Protein AF-A0A969P6Y4-F1 (afdb_monomer)

Mean predicted aligned error: 7.76 Å

Nearest PDB structures (foldseek):
  5f15-assembly1_A  TM=7.616E-01  e=2.858E-01  Cupriavidus metallidurans CH34
  5ezm-assembly1_A  TM=7.616E-01  e=6.781E-01  Cupriavidus metallidurans CH34

Sequence (259 aa):
MRSGNQGLVAWQRQTTWRVIGLLLAVMLTAGLLFWLSANQIATSDYNWGLLLWVGAITLYVLSIAPWQKPVASWHWPRRLSFLAIGSILLLAIAARFWQLGSIPETLGGDEGSQGIEALRVLDGTIRNPFSTGWLGVPTMSFYYNALTIGPLGNTILALRLPWALVGVLSVICTFLLVRRLLSLTLALTTAVLLACYHYHIHYSRLGSNQIADTLFVALALWLLYRGYDTGNWRDWALCGVVVGMAQYFMLVRVLRASW

Secondary structure (DSSP, 8-state):
-HHHHHHHHHHHHHHHHHHHHHHHHHHHHHHHHHHHHHT-S--S--HHHHHHHHHHHHHHHHHH--SSPP-----PPPHHHHHHHHHHHHHHHHHHHTTTTTSSSS--HHHHHHHHHHHHHHTTS---TTSB-GGG-BHHHHHHHHHHHHHH-S-HHHHHHHHHHHHHHHHHHHHHHHHHHS-HHHHHHHHHHHHH-HHHHHHHTSSSGGGHHHHHHHHHHHHHHHHHHH--HHHHHHHHHHHHHHHHHH---------

Radius of gyration: 21.34 Å; Cα contacts (8 Å, |Δi|>4): 306; chains: 1; bounding box: 52×47×70 Å

Foldseek 3Di:
DVVVVVVVVVVVVLLVLLVVLLVLLVVLVVVLVVVCVVPVDDDLACPVSVVSNVSSVVSNLVSQDDPDDPPPPPVDDDPVLVVLVVVLLVLLLCLQLPPLQPPVVDQDPQLVVLLVLLVCVVVSVDRDQQFADPQQFRSVLSVLLVVQCVVPPSGSSSLLVSLSVLLSLLLVLQLLLCVLVDNNVVSSVSSNCSSPPPVSSVRSSGSALPNNCSNLVSQLNSLVSVCVVVVRVSSVVVSVVSVVVSCSRDPRDPDPDDD

Structure (mmCIF, N/CA/C/O backbone):
data_AF-A0A969P6Y4-F1
#
_entry.id   AF-A0A969P6Y4-F1
#
loop_
_atom_site.group_PDB
_atom_site.id
_atom_site.type_symbol
_atom_site.label_atom_id
_atom_site.label_alt_id
_atom_site.label_comp_id
_atom_site.label_asym_id
_atom_site.label_entity_id
_atom_site.label_seq_id
_atom_site.pdbx_PDB_ins_code
_atom_site.Cartn_x
_atom_site.Cartn_y
_atom_site.Cartn_z
_atom_site.occupancy
_atom_site.B_iso_or_equiv
_atom_site.auth_seq_id
_atom_site.auth_comp_id
_atom_site.auth_asym_id
_atom_site.auth_atom_id
_atom_site.pdbx_PDB_model_num
ATOM 1 N N . MET A 1 1 ? 4.817 -18.797 45.300 1.00 49.09 1 MET A N 1
ATOM 2 C CA . MET A 1 1 ? 5.840 -17.732 45.144 1.00 49.09 1 MET A CA 1
ATOM 3 C C . MET A 1 1 ? 6.761 -17.877 43.917 1.00 49.09 1 MET A C 1
ATOM 5 O O . MET A 1 1 ? 7.367 -16.885 43.543 1.00 49.09 1 MET A O 1
ATOM 9 N N . ARG A 1 2 ? 6.857 -19.030 43.222 1.00 49.50 2 ARG A N 1
ATOM 10 C CA . ARG A 1 2 ? 7.730 -19.183 42.028 1.00 49.50 2 ARG A CA 1
ATOM 11 C C . ARG A 1 2 ? 7.169 -18.634 40.698 1.00 49.50 2 ARG A C 1
ATOM 13 O O . ARG A 1 2 ? 7.955 -18.370 39.796 1.00 49.50 2 ARG A O 1
ATOM 20 N N . SER A 1 3 ? 5.855 -18.419 40.570 1.00 52.28 3 SER A N 1
ATOM 21 C CA . SER A 1 3 ? 5.238 -17.931 39.319 1.00 52.28 3 SER A CA 1
ATOM 22 C C . SER A 1 3 ? 5.435 -16.428 39.064 1.00 52.28 3 SER A C 1
ATOM 24 O O . SER A 1 3 ? 5.520 -16.015 37.912 1.00 52.28 3 SER A O 1
ATOM 26 N N . GLY A 1 4 ? 5.574 -15.608 40.115 1.00 54.75 4 GLY A N 1
ATOM 27 C CA . GLY A 1 4 ? 5.746 -14.152 39.983 1.00 54.75 4 GLY A CA 1
ATOM 28 C C . GLY A 1 4 ? 7.098 -13.737 39.389 1.00 54.75 4 GLY A C 1
ATOM 29 O O . GLY A 1 4 ? 7.158 -12.836 38.556 1.00 54.75 4 GLY A O 1
ATOM 30 N N . ASN A 1 5 ? 8.177 -14.448 39.738 1.00 57.59 5 ASN A N 1
ATOM 31 C CA . ASN A 1 5 ? 9.525 -14.131 39.248 1.00 57.59 5 ASN A CA 1
ATOM 32 C C . ASN A 1 5 ? 9.709 -14.452 37.757 1.00 57.59 5 ASN A C 1
ATOM 34 O O . ASN A 1 5 ? 10.407 -13.728 37.052 1.00 57.59 5 ASN A O 1
ATOM 38 N N . GLN A 1 6 ? 9.057 -15.502 37.249 1.00 59.72 6 GLN A N 1
ATOM 39 C CA . GLN A 1 6 ? 9.122 -15.844 35.823 1.00 59.72 6 GLN A CA 1
ATOM 40 C C . GLN A 1 6 ? 8.405 -14.802 34.951 1.00 59.72 6 GLN A C 1
ATOM 42 O O . GLN A 1 6 ? 8.891 -14.471 33.870 1.00 59.72 6 GLN A O 1
ATOM 47 N N . GLY A 1 7 ? 7.297 -14.232 35.442 1.00 61.75 7 GLY A N 1
ATOM 48 C CA . GLY A 1 7 ? 6.577 -13.152 34.762 1.00 61.75 7 GLY A CA 1
ATOM 49 C C . GLY A 1 7 ? 7.378 -11.849 34.685 1.00 61.75 7 GLY A C 1
ATOM 50 O O . GLY A 1 7 ? 7.437 -11.232 33.624 1.00 61.75 7 GLY A O 1
ATOM 51 N N . LEU A 1 8 ? 8.053 -11.466 35.774 1.00 62.41 8 LEU A N 1
ATOM 52 C CA . LEU A 1 8 ? 8.893 -10.262 35.826 1.00 62.41 8 LEU A CA 1
ATOM 53 C C . LEU A 1 8 ? 10.124 -10.366 34.917 1.00 62.41 8 LEU A C 1
ATOM 55 O O . LEU A 1 8 ? 10.410 -9.431 34.173 1.00 62.41 8 LEU A O 1
ATOM 59 N N . VAL A 1 9 ? 10.808 -11.513 34.908 1.00 66.38 9 VAL A N 1
ATOM 60 C CA . VAL A 1 9 ? 11.972 -11.745 34.034 1.00 66.38 9 VAL A CA 1
ATOM 61 C C . VAL A 1 9 ? 11.566 -11.776 32.557 1.00 66.38 9 VAL A C 1
ATOM 63 O O . VAL A 1 9 ? 12.269 -11.222 31.710 1.00 66.38 9 VAL A O 1
ATOM 66 N N . ALA A 1 10 ? 10.418 -12.380 32.228 1.00 61.12 10 ALA A N 1
ATOM 67 C CA . ALA A 1 10 ? 9.881 -12.367 30.869 1.00 61.12 10 ALA A CA 1
ATOM 68 C C . ALA A 1 10 ? 9.490 -10.948 30.422 1.00 61.12 10 ALA A C 1
ATOM 70 O O . ALA A 1 10 ? 9.803 -10.556 29.298 1.00 61.12 10 ALA A O 1
ATOM 71 N N . TRP A 1 11 ? 8.867 -10.160 31.303 1.00 57.88 11 TRP A N 1
ATOM 72 C CA . TRP A 1 11 ? 8.519 -8.763 31.040 1.00 57.88 11 TRP A CA 1
ATOM 73 C C . TRP A 1 11 ? 9.764 -7.882 30.856 1.00 57.88 11 TRP A C 1
ATOM 75 O O . TRP A 1 11 ? 9.852 -7.146 29.876 1.00 57.88 11 TRP A O 1
ATOM 85 N N . GLN A 1 12 ? 10.772 -8.014 31.723 1.00 65.12 12 GLN A N 1
ATOM 86 C CA . GLN A 1 12 ? 12.035 -7.279 31.605 1.00 65.12 12 GLN A CA 1
ATOM 87 C C . GLN A 1 12 ? 12.776 -7.619 30.309 1.00 65.12 12 GLN A C 1
ATOM 89 O O . GLN A 1 12 ? 13.133 -6.710 29.565 1.00 65.12 12 GLN A O 1
ATOM 94 N N . ARG A 1 13 ? 12.934 -8.910 29.978 1.00 61.84 13 ARG A N 1
ATOM 95 C CA . ARG A 1 13 ? 13.552 -9.333 28.708 1.00 61.84 13 ARG A CA 1
ATOM 96 C C . ARG A 1 13 ? 12.816 -8.770 27.493 1.00 61.84 13 ARG A C 1
ATOM 98 O O . ARG A 1 13 ? 13.467 -8.368 26.531 1.00 61.84 13 ARG A O 1
ATOM 105 N N . GLN A 1 14 ? 11.484 -8.719 27.527 1.00 66.38 14 GLN A N 1
ATOM 106 C CA . GLN A 1 14 ? 10.692 -8.117 26.452 1.00 66.38 14 GLN A CA 1
ATOM 107 C C . GLN A 1 14 ? 10.984 -6.625 26.308 1.00 66.38 14 GLN A C 1
ATOM 109 O O . GLN A 1 14 ? 11.238 -6.163 25.200 1.00 66.38 14 GLN A O 1
ATOM 114 N N . THR A 1 15 ? 10.997 -5.873 27.406 1.00 73.62 15 THR A N 1
ATOM 115 C CA . THR A 1 15 ? 11.299 -4.438 27.378 1.00 73.62 15 THR A CA 1
ATOM 116 C C . THR A 1 15 ? 12.718 -4.177 26.864 1.00 73.62 15 THR A C 1
ATOM 118 O O . THR A 1 15 ? 12.906 -3.298 26.026 1.00 73.62 15 THR A O 1
ATOM 121 N N . THR A 1 16 ? 13.700 -4.992 27.261 1.00 79.56 16 THR A N 1
ATOM 122 C CA . THR A 1 16 ? 15.091 -4.875 26.797 1.00 79.56 16 THR A CA 1
ATOM 123 C C . THR A 1 16 ? 15.228 -5.094 25.289 1.00 79.56 16 THR A C 1
ATOM 125 O O . THR A 1 16 ? 15.799 -4.246 24.609 1.00 79.56 16 THR A O 1
ATOM 128 N N . TRP A 1 17 ? 14.668 -6.175 24.730 1.00 81.12 17 TRP A N 1
ATOM 129 C CA . TRP A 1 17 ? 14.751 -6.430 23.283 1.00 81.12 17 TRP A CA 1
ATOM 130 C C . TRP A 1 17 ? 14.042 -5.365 22.448 1.00 81.12 17 TRP A C 1
ATOM 132 O O . TRP A 1 17 ? 14.529 -5.014 21.376 1.00 81.12 17 TRP A O 1
ATOM 142 N N . ARG A 1 18 ? 12.924 -4.815 22.937 1.00 81.88 18 ARG A N 1
ATOM 143 C CA . ARG A 1 18 ? 12.227 -3.713 22.260 1.00 81.88 18 ARG A CA 1
ATOM 144 C C . ARG A 1 18 ? 13.069 -2.450 22.205 1.00 81.88 18 ARG A C 1
ATOM 146 O O . ARG A 1 18 ? 13.178 -1.848 21.144 1.00 81.88 18 ARG A O 1
ATOM 153 N N . VAL A 1 19 ? 13.681 -2.073 23.327 1.00 83.81 19 VAL A N 1
ATOM 154 C CA . VAL A 1 19 ? 14.573 -0.909 23.389 1.00 83.81 19 VAL A CA 1
ATOM 155 C C . VAL A 1 19 ? 15.778 -1.119 22.477 1.00 83.81 19 VAL A C 1
ATOM 157 O O . VAL A 1 19 ? 16.086 -0.239 21.683 1.00 83.81 19 VAL A O 1
ATOM 160 N N . ILE A 1 20 ? 16.402 -2.300 22.511 1.00 86.94 20 ILE A N 1
ATOM 161 C CA . ILE A 1 20 ? 17.515 -2.636 21.612 1.00 86.94 20 ILE A CA 1
ATOM 162 C C . ILE A 1 20 ? 17.074 -2.554 20.144 1.00 86.94 20 ILE A C 1
ATOM 164 O O . ILE A 1 20 ? 17.758 -1.927 19.344 1.00 86.94 20 ILE A O 1
ATOM 168 N N . GLY A 1 21 ? 15.924 -3.133 19.787 1.00 85.69 21 GLY A N 1
ATOM 169 C CA . GLY A 1 21 ? 15.389 -3.095 18.424 1.00 85.69 21 GLY A CA 1
ATOM 170 C C . GLY A 1 21 ? 15.096 -1.675 17.932 1.00 85.69 21 GLY A C 1
ATOM 171 O O . GLY A 1 21 ? 15.449 -1.338 16.805 1.00 85.69 21 GLY A O 1
ATOM 172 N N . LEU A 1 22 ? 14.521 -0.823 18.788 1.00 87.19 22 LEU A N 1
ATOM 173 C CA . LEU A 1 22 ? 14.286 0.593 18.487 1.00 87.19 22 LEU A CA 1
ATOM 174 C C . LEU A 1 22 ? 15.599 1.359 18.309 1.00 87.19 22 LEU A C 1
ATOM 176 O O . LEU A 1 22 ? 15.744 2.093 17.336 1.00 87.19 22 LEU A O 1
ATOM 180 N N . LEU A 1 23 ? 16.565 1.169 19.210 1.00 88.88 23 LEU A N 1
ATOM 181 C CA . LEU A 1 23 ? 17.881 1.800 19.103 1.00 88.88 23 LEU A CA 1
ATOM 182 C C . LEU A 1 23 ? 18.599 1.359 17.826 1.00 88.88 23 LEU A C 1
ATOM 184 O O . LEU A 1 23 ? 19.157 2.199 17.131 1.00 88.88 23 LEU A O 1
ATOM 188 N N . LEU A 1 24 ? 18.535 0.073 17.470 1.00 90.00 24 LEU A N 1
ATOM 189 C CA . LEU A 1 24 ? 19.078 -0.440 16.212 1.00 90.00 24 LEU A CA 1
ATOM 190 C C . LEU A 1 24 ? 18.389 0.190 14.999 1.00 90.00 24 LEU A C 1
ATOM 192 O O . LEU A 1 24 ? 19.077 0.631 14.086 1.00 90.00 24 LEU A O 1
ATOM 196 N N . ALA A 1 25 ? 17.057 0.293 14.993 1.00 87.94 25 ALA A N 1
ATOM 197 C CA . ALA A 1 25 ? 16.324 0.946 13.909 1.00 87.94 25 ALA A CA 1
ATOM 198 C C . ALA A 1 25 ? 16.715 2.429 13.758 1.00 87.94 25 ALA A C 1
ATOM 200 O O . ALA A 1 25 ? 16.938 2.899 12.640 1.00 87.94 25 ALA A O 1
ATOM 201 N N . VAL A 1 26 ? 16.864 3.153 14.873 1.00 88.00 26 VAL A N 1
ATOM 202 C CA . VAL A 1 26 ? 17.329 4.550 14.885 1.00 88.00 26 VAL A CA 1
ATOM 203 C C . VAL A 1 26 ? 18.770 4.651 14.390 1.00 88.00 26 VAL A C 1
ATOM 205 O O . VAL A 1 26 ? 19.049 5.489 13.540 1.00 88.00 26 VAL A O 1
ATOM 208 N N . MET A 1 27 ? 19.674 3.786 14.855 1.00 88.75 27 MET A N 1
ATOM 209 C CA . MET A 1 27 ? 21.072 3.769 14.412 1.00 88.75 27 MET A CA 1
ATOM 210 C C . MET A 1 27 ? 21.197 3.445 12.923 1.00 88.75 27 MET A C 1
ATOM 212 O O . MET A 1 27 ? 21.971 4.099 12.233 1.00 88.75 27 MET A O 1
ATOM 216 N N . LEU A 1 28 ? 20.419 2.491 12.403 1.00 87.44 28 LEU A N 1
ATOM 217 C CA . LEU A 1 28 ? 20.392 2.177 10.971 1.00 87.44 28 LEU A CA 1
ATOM 218 C C . LEU A 1 28 ? 19.850 3.343 10.150 1.00 87.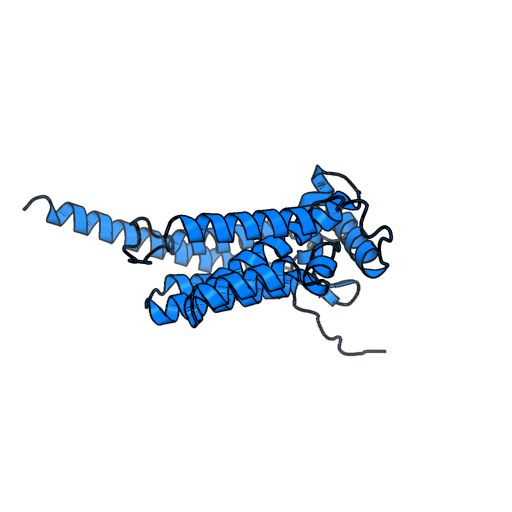44 28 LEU A C 1
ATOM 220 O O . LEU A 1 28 ? 20.405 3.657 9.103 1.00 87.44 28 LEU A O 1
ATOM 224 N N . THR A 1 29 ? 18.806 4.015 10.638 1.00 86.19 29 THR A N 1
ATOM 225 C CA . THR A 1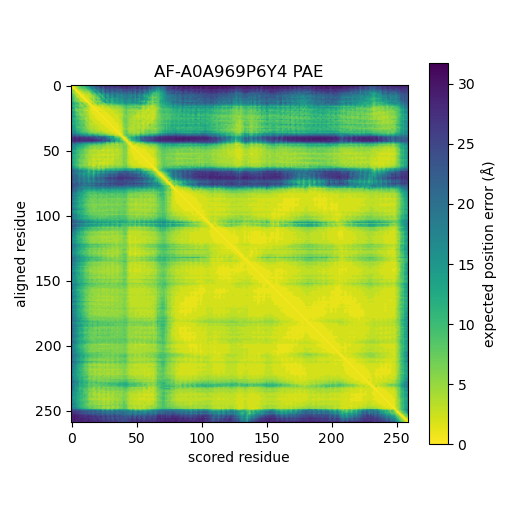 29 ? 18.251 5.201 9.974 1.00 86.19 29 THR A CA 1
ATOM 226 C C . THR A 1 29 ? 19.259 6.350 9.980 1.00 86.19 29 THR A C 1
ATOM 228 O O . THR A 1 29 ? 19.503 6.956 8.943 1.00 86.19 29 THR A O 1
ATOM 231 N N . ALA A 1 30 ? 19.898 6.627 11.119 1.00 86.50 30 ALA A N 1
ATOM 232 C CA . ALA A 1 30 ? 20.929 7.654 11.237 1.00 86.50 30 ALA A CA 1
ATOM 233 C C . ALA A 1 30 ? 22.157 7.327 10.375 1.00 86.50 30 ALA A C 1
ATOM 235 O O . ALA A 1 30 ? 22.675 8.206 9.696 1.00 86.50 30 ALA A O 1
ATOM 236 N N . GLY A 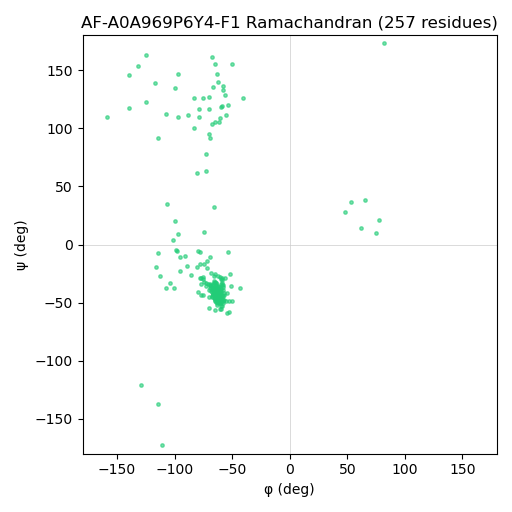1 31 ? 22.581 6.062 10.347 1.00 85.06 31 GLY A N 1
ATOM 237 C CA . GLY A 1 31 ? 23.657 5.576 9.489 1.00 85.06 31 GLY A CA 1
ATOM 238 C C . GLY A 1 31 ? 23.317 5.698 8.005 1.00 85.06 31 GLY A C 1
ATOM 239 O O . GLY A 1 31 ? 24.152 6.161 7.235 1.00 85.06 31 GLY A O 1
ATOM 240 N N . LEU A 1 32 ? 22.083 5.370 7.608 1.00 83.81 32 LEU A N 1
ATOM 241 C CA . LEU A 1 32 ? 21.582 5.575 6.249 1.00 83.81 32 LEU A CA 1
ATOM 242 C C . LEU A 1 32 ? 21.582 7.060 5.875 1.00 83.81 32 LEU A C 1
ATOM 244 O O . LEU A 1 32 ? 22.080 7.412 4.813 1.00 83.81 32 LEU A O 1
ATOM 248 N N . LEU A 1 33 ? 21.056 7.935 6.735 1.00 83.31 33 LEU A N 1
ATOM 249 C CA . LEU A 1 33 ? 21.030 9.380 6.493 1.00 83.31 33 LEU A CA 1
ATOM 250 C C . LEU A 1 33 ? 22.440 9.969 6.424 1.00 83.31 33 LEU A C 1
ATOM 252 O O . LEU A 1 33 ? 22.721 10.774 5.539 1.00 83.31 33 LEU A O 1
ATOM 256 N N . PHE A 1 34 ? 23.340 9.537 7.308 1.00 84.12 34 PHE A N 1
ATOM 257 C CA . PHE A 1 34 ? 24.746 9.917 7.268 1.00 84.12 34 PHE A CA 1
ATOM 258 C C . PHE A 1 34 ? 25.393 9.457 5.960 1.00 84.12 34 PHE A C 1
ATOM 260 O O . PHE A 1 34 ? 25.983 10.274 5.257 1.00 84.12 34 PHE A O 1
ATOM 267 N N . TRP A 1 35 ? 25.209 8.192 5.575 1.00 80.00 35 TRP A N 1
ATOM 268 C CA . TRP A 1 35 ? 25.706 7.656 4.310 1.00 80.00 35 TRP A CA 1
ATOM 269 C C . TRP A 1 35 ? 25.154 8.426 3.105 1.00 80.00 35 TRP A C 1
ATOM 271 O O . TRP A 1 35 ? 25.931 8.825 2.244 1.00 80.00 35 TRP A O 1
ATOM 281 N N . LEU A 1 36 ? 23.850 8.712 3.065 1.00 77.31 36 LEU A N 1
ATOM 282 C CA . LEU A 1 36 ? 23.225 9.519 2.011 1.00 77.31 36 LEU A CA 1
ATOM 283 C C . LEU A 1 36 ? 23.775 10.954 1.982 1.00 77.31 36 LEU A C 1
ATOM 285 O O . LEU A 1 36 ? 23.972 11.506 0.904 1.00 77.31 36 LEU A O 1
ATOM 289 N N . SER A 1 37 ? 24.047 11.553 3.147 1.00 77.56 37 SER A N 1
ATOM 290 C CA . SER A 1 37 ? 24.619 12.901 3.253 1.00 77.56 37 SER A CA 1
ATOM 291 C C . SER A 1 37 ? 26.080 12.970 2.796 1.00 77.56 37 SER A C 1
ATOM 293 O O . SER A 1 37 ? 26.469 13.918 2.122 1.00 77.56 37 SER A O 1
ATOM 295 N N . ALA A 1 38 ? 26.876 11.948 3.111 1.00 75.38 38 ALA A N 1
ATOM 296 C CA . ALA A 1 38 ? 28.279 11.846 2.719 1.00 75.38 38 ALA A CA 1
ATOM 297 C C . ALA A 1 38 ? 28.443 11.474 1.237 1.00 75.38 38 ALA A C 1
ATOM 299 O O . ALA A 1 38 ? 29.423 11.856 0.607 1.00 75.38 38 ALA A O 1
ATOM 300 N N . ASN A 1 39 ? 27.462 10.766 0.673 1.00 70.38 39 ASN A N 1
ATOM 301 C CA . ASN A 1 39 ? 27.417 10.348 -0.726 1.00 70.38 39 ASN A CA 1
ATOM 302 C C . ASN A 1 39 ? 26.390 11.164 -1.529 1.00 70.38 39 ASN A C 1
ATOM 304 O O . ASN A 1 39 ? 25.763 10.627 -2.441 1.00 70.38 39 ASN A O 1
ATOM 308 N N . GLN A 1 40 ? 26.215 12.457 -1.209 1.00 61.22 40 GLN A N 1
ATOM 309 C CA . GLN A 1 40 ? 25.262 13.379 -1.862 1.00 61.22 40 GLN A CA 1
ATOM 310 C C . GLN A 1 40 ? 25.400 13.468 -3.396 1.00 61.22 40 GLN A C 1
ATOM 312 O O . GLN A 1 40 ? 24.584 14.111 -4.054 1.00 61.22 40 GLN A O 1
ATOM 317 N N . ILE A 1 41 ? 26.419 12.836 -3.981 1.00 53.88 41 ILE A N 1
ATOM 318 C CA . ILE A 1 41 ? 26.765 12.902 -5.391 1.00 53.88 41 ILE A CA 1
ATOM 319 C C . ILE A 1 41 ? 27.185 11.496 -5.860 1.00 53.88 41 ILE A C 1
ATOM 321 O O . ILE A 1 41 ? 28.191 10.954 -5.414 1.00 53.88 41 ILE A O 1
ATOM 325 N N . ALA A 1 42 ? 26.421 10.940 -6.803 1.00 51.78 42 ALA A N 1
ATOM 326 C CA . ALA A 1 42 ? 26.863 9.919 -7.758 1.00 51.78 42 ALA A CA 1
ATOM 327 C C . ALA A 1 42 ? 27.277 8.522 -7.240 1.00 51.78 42 ALA A C 1
ATOM 329 O O . ALA A 1 42 ? 28.163 7.903 -7.831 1.00 51.78 42 ALA A O 1
ATOM 330 N N . THR A 1 43 ? 26.616 7.939 -6.234 1.00 51.38 43 THR A N 1
ATOM 331 C CA . THR A 1 43 ? 26.701 6.473 -6.099 1.00 51.38 43 THR A CA 1
ATOM 332 C C . THR A 1 43 ? 25.823 5.806 -7.152 1.00 51.38 43 THR A C 1
ATOM 334 O O . THR A 1 43 ? 24.632 6.078 -7.296 1.00 51.38 43 THR A O 1
ATOM 337 N N . SER A 1 44 ? 26.433 4.907 -7.915 1.00 58.25 44 SER A N 1
ATOM 338 C CA . SER A 1 44 ? 25.770 4.118 -8.948 1.00 58.25 44 SER A CA 1
ATOM 339 C C . SER A 1 44 ? 24.906 3.000 -8.357 1.00 58.25 44 SER A C 1
ATOM 341 O O . SER A 1 44 ? 24.529 2.116 -9.105 1.00 58.25 44 SER A O 1
ATOM 343 N N . ASP A 1 45 ? 24.631 2.945 -7.051 1.00 71.31 45 ASP A N 1
ATOM 344 C CA . ASP A 1 45 ? 23.855 1.846 -6.468 1.00 71.31 45 ASP A CA 1
ATOM 345 C C . ASP A 1 45 ? 23.218 2.230 -5.116 1.00 71.31 45 ASP A C 1
ATOM 347 O O . ASP A 1 45 ? 23.916 2.381 -4.112 1.00 71.31 45 ASP A O 1
ATOM 351 N N . TYR A 1 46 ? 21.886 2.384 -5.079 1.00 81.25 46 TYR A N 1
ATOM 352 C CA . TYR A 1 46 ? 21.124 2.600 -3.838 1.00 81.25 46 TYR A CA 1
ATOM 353 C C . TYR A 1 46 ? 20.511 1.305 -3.287 1.00 81.25 46 TYR A C 1
ATOM 355 O O . TYR A 1 46 ? 19.740 1.371 -2.328 1.00 81.25 46 TYR A O 1
ATOM 363 N N . ASN A 1 47 ? 20.850 0.127 -3.824 1.00 80.56 47 ASN A N 1
ATOM 364 C CA . ASN A 1 47 ? 20.332 -1.150 -3.327 1.00 80.56 47 ASN A CA 1
ATOM 365 C C . ASN A 1 47 ? 20.653 -1.337 -1.839 1.00 80.56 47 ASN A C 1
ATOM 367 O O . ASN A 1 47 ? 19.780 -1.718 -1.060 1.00 80.56 47 ASN A O 1
ATOM 371 N N . TRP A 1 48 ? 21.866 -0.975 -1.406 1.00 80.69 48 TRP A N 1
ATOM 372 C CA . TRP A 1 48 ? 22.231 -0.997 0.014 1.00 80.69 48 TRP A CA 1
ATOM 373 C C . TRP A 1 48 ? 21.419 -0.012 0.849 1.00 80.69 48 TRP A C 1
ATOM 375 O O . TRP A 1 48 ? 20.956 -0.365 1.933 1.00 80.69 48 TRP A O 1
ATOM 385 N N . GLY A 1 49 ? 21.191 1.197 0.333 1.00 83.44 49 GLY A N 1
ATOM 386 C CA . GLY A 1 49 ? 20.342 2.185 0.994 1.00 83.44 49 GLY A CA 1
ATOM 387 C C . GLY A 1 49 ? 18.905 1.687 1.163 1.00 83.44 49 GLY A C 1
ATOM 388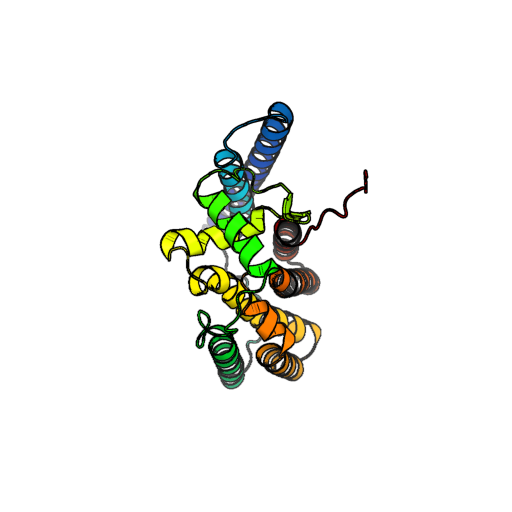 O O . GLY A 1 49 ? 18.329 1.815 2.241 1.00 83.44 49 GLY A O 1
ATOM 389 N N . LEU A 1 50 ? 18.354 1.044 0.130 1.00 85.69 50 LEU A N 1
ATOM 390 C CA . LEU A 1 50 ? 17.033 0.423 0.157 1.00 85.69 50 LEU A CA 1
ATOM 391 C C . LEU A 1 50 ? 16.961 -0.727 1.172 1.00 85.69 50 LEU A C 1
ATOM 393 O O . LEU A 1 50 ? 16.018 -0.782 1.958 1.00 85.69 50 LEU A O 1
ATOM 397 N N . LEU A 1 51 ? 17.962 -1.612 1.207 1.00 87.62 51 LEU A N 1
ATOM 398 C CA . LEU A 1 51 ? 18.027 -2.718 2.169 1.00 87.62 51 LEU A CA 1
ATOM 399 C C . LEU A 1 51 ? 18.116 -2.221 3.616 1.00 87.62 51 LEU A C 1
ATOM 401 O O . LEU A 1 51 ? 17.409 -2.734 4.482 1.00 87.62 51 LEU A O 1
ATOM 405 N N . LEU A 1 52 ? 18.940 -1.203 3.883 1.00 87.12 52 LEU A N 1
ATOM 406 C CA . LEU A 1 52 ? 19.040 -0.579 5.205 1.00 87.12 52 LEU A CA 1
ATOM 407 C C . LEU A 1 52 ? 17.725 0.090 5.611 1.00 87.12 52 LEU A C 1
ATOM 409 O O . LEU A 1 52 ? 17.303 -0.041 6.758 1.00 87.12 52 LEU A O 1
ATOM 413 N N . TRP A 1 53 ? 17.055 0.758 4.672 1.00 89.38 53 TRP A N 1
ATOM 414 C CA . TRP A 1 53 ? 15.760 1.395 4.899 1.00 89.38 53 TRP A CA 1
ATOM 415 C C . TRP A 1 53 ? 14.666 0.371 5.236 1.00 89.38 53 TRP A C 1
ATOM 417 O O . TRP A 1 53 ? 13.995 0.495 6.263 1.00 89.38 53 TRP A O 1
ATOM 427 N N . VAL A 1 54 ? 14.540 -0.699 4.441 1.00 90.31 54 VAL A N 1
ATOM 428 C CA . VAL A 1 54 ? 13.610 -1.810 4.714 1.00 90.31 54 VAL A CA 1
ATOM 429 C C . VAL A 1 54 ? 13.954 -2.495 6.036 1.00 90.31 54 VAL A C 1
ATOM 431 O O . VAL A 1 54 ? 13.058 -2.790 6.830 1.00 90.31 54 VAL A O 1
ATOM 434 N N . GLY A 1 55 ? 15.241 -2.720 6.308 1.00 89.50 55 GLY A N 1
ATOM 435 C CA . GLY A 1 55 ? 15.725 -3.307 7.555 1.00 89.50 55 GLY A CA 1
ATOM 436 C C . GLY A 1 55 ? 15.370 -2.459 8.777 1.00 89.50 55 GLY A C 1
ATOM 437 O O . GLY A 1 55 ? 14.861 -2.994 9.761 1.00 89.50 55 GLY A O 1
ATOM 438 N N . ALA A 1 56 ? 15.554 -1.139 8.701 1.00 89.25 56 ALA A N 1
ATOM 439 C CA . ALA A 1 56 ? 15.202 -0.206 9.767 1.00 89.25 56 ALA A CA 1
ATOM 440 C C . ALA A 1 56 ? 13.690 -0.197 10.043 1.00 89.25 56 ALA A C 1
ATOM 442 O O . ALA A 1 56 ? 13.283 -0.321 11.199 1.00 89.25 56 ALA A O 1
ATOM 443 N N . ILE A 1 57 ? 12.854 -0.135 8.998 1.00 90.00 57 ILE A N 1
ATOM 444 C CA . ILE A 1 57 ? 11.390 -0.214 9.141 1.00 90.00 57 ILE A CA 1
ATOM 445 C C . ILE A 1 57 ? 10.979 -1.562 9.737 1.00 90.00 57 ILE A C 1
ATOM 447 O O . ILE A 1 57 ? 10.157 -1.611 10.650 1.00 90.00 57 ILE A O 1
ATOM 451 N N . THR A 1 58 ? 11.569 -2.660 9.264 1.00 89.06 58 THR A N 1
ATOM 452 C CA . THR A 1 58 ? 11.264 -4.009 9.755 1.00 89.06 58 THR A CA 1
ATOM 453 C C . THR A 1 58 ? 11.620 -4.143 11.231 1.00 89.06 58 THR A C 1
ATOM 455 O O . THR A 1 58 ? 10.793 -4.587 12.023 1.00 89.06 58 THR A O 1
ATOM 458 N N . LEU A 1 59 ? 12.815 -3.705 11.634 1.00 88.44 59 LEU A N 1
ATOM 459 C CA . LEU A 1 59 ? 13.239 -3.710 13.034 1.00 88.44 59 LEU A CA 1
ATOM 460 C C . LEU A 1 59 ? 12.353 -2.818 13.902 1.00 88.44 59 LEU A C 1
ATOM 462 O O . LEU A 1 59 ? 11.966 -3.231 14.994 1.00 88.44 59 LEU A O 1
ATOM 466 N N . TYR A 1 60 ? 11.966 -1.643 13.402 1.00 89.62 60 TYR A N 1
ATOM 467 C CA . TYR A 1 60 ? 11.008 -0.776 14.077 1.00 89.62 60 TYR A CA 1
ATOM 468 C C . TYR A 1 60 ? 9.670 -1.496 14.295 1.00 89.62 60 TYR A C 1
ATOM 470 O O . TYR A 1 60 ? 9.220 -1.618 15.433 1.00 89.62 60 TYR A O 1
ATOM 478 N N . VAL A 1 61 ? 9.071 -2.072 13.251 1.00 87.94 61 VAL A N 1
ATOM 479 C CA . VAL A 1 61 ? 7.792 -2.796 13.346 1.00 87.94 61 VAL A CA 1
ATOM 480 C C . VAL A 1 61 ? 7.892 -4.017 14.273 1.00 87.94 61 VAL A C 1
ATOM 482 O O . VAL A 1 61 ? 7.006 -4.241 15.100 1.00 87.94 61 VAL A O 1
ATOM 485 N N . LEU A 1 62 ? 8.981 -4.785 14.202 1.00 87.06 62 LEU A N 1
ATOM 486 C CA . LEU A 1 62 ? 9.213 -5.933 15.085 1.00 87.06 62 LEU A CA 1
ATOM 487 C C . LEU A 1 62 ? 9.397 -5.507 16.547 1.00 87.06 62 LEU A C 1
ATOM 489 O O . LEU A 1 62 ? 8.887 -6.173 17.449 1.00 87.06 62 LEU A O 1
ATOM 493 N N . SER A 1 63 ? 10.059 -4.376 16.798 1.00 85.12 63 SER A N 1
ATOM 494 C CA . SER A 1 63 ? 10.252 -3.842 18.151 1.00 85.12 63 SER A CA 1
ATOM 495 C C . SER A 1 63 ? 8.937 -3.399 18.806 1.00 85.12 63 SER A C 1
ATOM 497 O O . SER A 1 63 ? 8.788 -3.462 20.027 1.00 85.12 63 SER A O 1
ATOM 499 N N . ILE A 1 64 ? 7.938 -3.014 18.009 1.00 83.00 64 ILE A N 1
ATOM 500 C CA . ILE A 1 64 ? 6.620 -2.618 18.515 1.00 83.00 64 ILE A CA 1
ATOM 501 C C . ILE A 1 64 ? 5.609 -3.776 18.503 1.00 83.00 64 ILE A C 1
ATOM 503 O O . ILE A 1 64 ? 4.550 -3.654 19.121 1.00 83.00 64 ILE A O 1
ATOM 507 N N . ALA A 1 65 ? 5.918 -4.913 17.868 1.00 76.31 65 ALA A N 1
ATOM 508 C CA . ALA A 1 65 ? 4.990 -6.028 17.706 1.00 76.31 65 ALA A CA 1
ATOM 509 C C . ALA A 1 65 ? 4.542 -6.647 19.058 1.00 76.31 65 ALA A C 1
ATOM 511 O O . ALA A 1 65 ? 5.336 -6.794 20.005 1.00 76.31 65 ALA A O 1
ATOM 512 N N . PRO A 1 66 ? 3.254 -7.024 19.203 1.00 67.31 66 PRO A N 1
ATOM 513 C CA . PRO A 1 66 ? 2.796 -7.798 20.350 1.00 67.31 66 PRO A CA 1
ATOM 514 C C . PRO A 1 66 ? 3.333 -9.233 20.294 1.00 67.31 66 PRO A C 1
ATOM 516 O O . PRO A 1 66 ? 3.062 -9.948 19.338 1.00 67.31 66 PRO A O 1
ATOM 519 N N . TRP A 1 67 ? 3.986 -9.696 21.365 1.00 57.19 67 TRP A N 1
ATOM 520 C CA . TRP A 1 67 ? 4.158 -11.138 21.620 1.00 57.19 67 TRP A CA 1
ATOM 521 C C . TRP A 1 67 ? 2.994 -11.718 22.447 1.00 57.19 67 TRP A C 1
ATOM 523 O O . TRP A 1 67 ? 2.752 -12.920 22.469 1.00 57.19 67 TRP A O 1
ATOM 533 N N . GLN A 1 68 ? 2.229 -10.859 23.125 1.00 56.03 68 GLN A N 1
ATOM 534 C CA . GLN A 1 68 ? 1.007 -11.243 23.829 1.00 56.03 68 GLN A CA 1
ATOM 535 C C . GLN A 1 68 ? -0.204 -10.888 22.970 1.00 56.03 68 GLN A C 1
ATOM 537 O O . GLN A 1 68 ? -0.262 -9.784 22.421 1.00 56.03 68 GLN A O 1
ATOM 542 N N . LYS A 1 69 ? -1.164 -11.819 22.859 1.00 50.81 69 LYS A N 1
ATOM 543 C CA . LYS A 1 69 ? -2.418 -11.590 22.133 1.00 50.81 69 LYS A CA 1
ATOM 544 C C . LYS A 1 69 ? -3.075 -10.322 22.692 1.00 50.81 69 LYS A C 1
ATOM 546 O O . LYS A 1 69 ? -3.352 -10.294 23.892 1.00 50.81 69 LYS A O 1
ATOM 551 N N . PRO A 1 70 ? -3.316 -9.281 21.880 1.00 52.12 70 PRO A N 1
ATOM 552 C CA . PRO A 1 70 ? -4.093 -8.148 22.347 1.00 52.12 70 PRO A CA 1
ATOM 553 C C . PRO A 1 70 ? -5.473 -8.663 22.763 1.00 52.12 70 PRO A C 1
ATOM 555 O O . PRO A 1 70 ? -6.207 -9.215 21.944 1.00 52.12 70 PRO A O 1
ATOM 558 N N . VAL A 1 71 ? -5.824 -8.492 24.038 1.00 48.47 71 VAL A N 1
ATOM 559 C CA . VAL A 1 71 ? -7.190 -8.705 24.531 1.00 48.47 71 VAL A CA 1
ATOM 560 C C . VAL A 1 71 ? -7.988 -7.446 24.199 1.00 48.47 71 VAL A C 1
ATOM 562 O O . VAL A 1 71 ? -8.431 -6.710 25.069 1.00 48.47 71 VAL A O 1
ATOM 565 N N . ALA A 1 72 ? -8.099 -7.139 22.910 1.00 50.22 72 ALA A N 1
ATOM 566 C CA . ALA A 1 72 ? -9.088 -6.189 22.442 1.00 50.22 72 ALA A CA 1
ATOM 567 C C . ALA A 1 72 ? -10.348 -7.004 22.163 1.00 50.22 72 ALA A C 1
ATOM 569 O O . ALA A 1 72 ? -10.369 -7.811 21.231 1.00 50.22 72 ALA A O 1
ATOM 570 N N . SER A 1 73 ? -11.396 -6.817 22.966 1.00 47.12 73 SER A N 1
ATOM 571 C CA . SER A 1 73 ? -12.731 -7.350 22.683 1.00 47.12 73 SER A CA 1
ATOM 572 C C . SER A 1 73 ? -13.361 -6.555 21.535 1.00 47.12 73 SER A C 1
ATOM 574 O O . SER A 1 73 ? -14.376 -5.872 21.670 1.00 47.12 73 SER A O 1
ATOM 576 N N . TRP A 1 74 ? -12.737 -6.640 20.358 1.00 56.44 74 TRP A N 1
ATOM 577 C CA . TRP A 1 74 ? -13.414 -6.309 19.120 1.00 56.44 74 TRP A CA 1
ATOM 578 C C . TRP A 1 74 ? -14.519 -7.342 18.962 1.00 56.44 74 TRP A C 1
ATOM 580 O O . TRP A 1 74 ? -14.258 -8.516 18.691 1.00 56.44 74 TRP A O 1
ATOM 590 N N . HIS A 1 75 ? -15.753 -6.921 19.215 1.00 57.91 75 HIS A N 1
ATOM 591 C CA . HIS A 1 75 ? -16.913 -7.773 19.036 1.00 57.91 75 HIS A CA 1
ATOM 592 C C . HIS A 1 75 ? -17.075 -7.986 17.535 1.00 57.91 75 HIS A C 1
ATOM 594 O O . HIS A 1 75 ? -17.652 -7.161 16.818 1.00 57.91 75 HIS A O 1
ATOM 600 N N . TRP A 1 76 ? -16.461 -9.066 17.051 1.00 61.34 76 TRP A N 1
ATOM 601 C CA . TRP A 1 76 ? -16.547 -9.458 15.661 1.00 61.34 76 TRP A CA 1
ATOM 602 C C . TRP A 1 76 ? -18.014 -9.668 15.308 1.00 61.34 76 TRP A C 1
ATOM 604 O O . TRP A 1 76 ? -18.776 -10.242 16.092 1.00 61.34 76 TRP A O 1
ATOM 614 N N . PRO A 1 77 ? -18.437 -9.163 14.148 1.00 63.69 77 PRO A N 1
ATOM 615 C CA . PRO A 1 77 ? -19.824 -9.257 13.771 1.00 63.69 77 PRO A CA 1
ATOM 616 C C . PRO A 1 77 ? -20.210 -10.722 13.508 1.00 63.69 77 PRO A C 1
ATOM 618 O O . PRO A 1 77 ? -19.362 -11.598 13.326 1.00 63.69 77 PRO A O 1
ATOM 621 N N . ARG A 1 78 ? -21.520 -10.992 13.525 1.00 78.06 78 ARG A N 1
ATOM 622 C CA . ARG A 1 78 ? -22.095 -12.329 13.299 1.00 78.06 78 ARG A CA 1
ATOM 623 C C . ARG A 1 78 ? -21.520 -12.953 12.015 1.00 78.06 78 ARG A C 1
ATOM 625 O O . ARG A 1 78 ? -21.154 -12.228 11.095 1.00 78.06 78 ARG A O 1
ATOM 632 N N . ARG A 1 79 ? -21.508 -14.291 11.908 1.00 80.56 79 ARG A N 1
ATOM 633 C CA . ARG A 1 79 ? -20.996 -15.043 10.731 1.00 80.56 79 ARG A CA 1
ATOM 634 C C . ARG A 1 79 ? -21.431 -14.449 9.382 1.00 80.56 79 ARG A C 1
ATOM 636 O O . ARG A 1 79 ? -20.639 -14.389 8.450 1.00 80.56 79 ARG A O 1
ATOM 643 N N . LEU A 1 80 ? -22.663 -13.945 9.308 1.00 82.06 80 LEU A N 1
ATOM 644 C CA . LEU A 1 80 ? -23.221 -13.300 8.120 1.00 82.06 80 LEU A CA 1
ATOM 645 C C . LEU A 1 80 ? -22.419 -12.078 7.639 1.00 82.06 80 LEU A C 1
ATOM 647 O O . LEU A 1 80 ? -22.301 -11.850 6.444 1.00 82.06 80 LEU A O 1
ATOM 651 N N . SER A 1 81 ? -21.832 -11.303 8.544 1.00 86.25 81 SER A N 1
ATOM 652 C CA . SER A 1 81 ? -21.049 -10.117 8.193 1.00 86.25 81 SER A CA 1
ATOM 653 C C . SER A 1 81 ? -19.672 -10.462 7.638 1.00 86.25 81 SER A C 1
ATOM 655 O O . SER A 1 81 ? -19.170 -9.729 6.792 1.00 86.25 81 SER A O 1
ATOM 657 N N . PHE A 1 82 ? -19.086 -11.587 8.064 1.00 89.25 82 PHE A N 1
ATOM 658 C CA . PHE A 1 82 ? -17.881 -12.135 7.435 1.00 89.25 82 PHE A CA 1
ATOM 659 C C . PHE A 1 82 ? -18.161 -12.615 6.017 1.00 89.25 82 PHE A C 1
ATOM 661 O O . PHE A 1 82 ? -17.381 -12.333 5.114 1.00 89.25 82 PHE A O 1
ATOM 668 N N . LEU A 1 83 ? -19.292 -13.296 5.818 1.00 93.19 83 LEU A N 1
ATOM 669 C CA . LEU A 1 83 ? -19.731 -13.685 4.482 1.00 93.19 83 LEU A CA 1
ATOM 670 C C . LEU A 1 83 ? -19.983 -12.449 3.616 1.00 93.19 83 LEU A C 1
ATOM 672 O O . LEU A 1 83 ? -19.514 -12.407 2.488 1.00 93.19 83 LEU A O 1
ATOM 676 N N . ALA A 1 84 ? -20.630 -11.413 4.157 1.00 94.88 84 ALA A N 1
ATOM 677 C CA . ALA A 1 84 ? -20.880 -10.173 3.430 1.00 94.88 84 ALA A CA 1
ATOM 678 C C . ALA A 1 84 ? -19.579 -9.497 2.968 1.00 94.88 84 ALA A C 1
ATOM 680 O O . ALA A 1 84 ? -19.424 -9.242 1.777 1.00 94.88 84 ALA A O 1
ATOM 681 N N . ILE A 1 85 ? -18.619 -9.250 3.871 1.00 95.44 85 ILE A N 1
ATOM 682 C CA . ILE A 1 85 ? -17.339 -8.640 3.473 1.00 95.44 85 ILE A CA 1
ATOM 683 C C . ILE A 1 85 ? -16.527 -9.564 2.560 1.00 95.44 85 ILE A C 1
ATOM 685 O O . ILE A 1 85 ? -15.925 -9.085 1.607 1.00 95.44 85 ILE A O 1
ATOM 689 N N . GLY A 1 86 ? -16.561 -10.881 2.788 1.00 96.50 86 GLY A N 1
ATOM 690 C CA . GLY A 1 86 ? -15.930 -11.866 1.911 1.00 96.50 86 GLY A CA 1
ATOM 691 C C . GLY A 1 86 ? -16.470 -11.788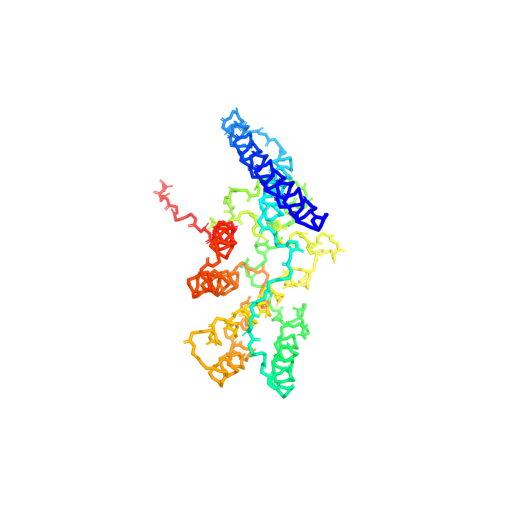 0.483 1.00 96.50 86 GLY A C 1
ATOM 692 O O . GLY A 1 86 ? -15.689 -11.676 -0.457 1.00 96.50 86 GLY A O 1
ATOM 693 N N . SER A 1 87 ? -17.792 -11.742 0.317 1.00 97.69 87 SER A N 1
ATOM 694 C CA . SER A 1 87 ? -18.442 -11.575 -0.987 1.00 97.69 87 SER A CA 1
ATOM 695 C C . SER A 1 87 ? -18.099 -10.239 -1.647 1.00 97.69 87 SER A C 1
ATOM 697 O O . SER A 1 87 ? -17.852 -10.201 -2.849 1.00 97.69 87 SER A O 1
ATOM 699 N N . ILE A 1 88 ? -18.027 -9.147 -0.878 1.00 98.31 88 ILE A N 1
ATOM 700 C CA . ILE A 1 88 ? -17.621 -7.830 -1.395 1.00 98.31 88 ILE A CA 1
ATOM 701 C C . ILE A 1 88 ? -16.168 -7.855 -1.877 1.00 98.31 88 ILE A C 1
ATOM 703 O O . ILE A 1 88 ? -15.861 -7.292 -2.924 1.00 98.31 88 ILE A O 1
ATOM 707 N N . LEU A 1 89 ? -15.269 -8.522 -1.149 1.00 98.31 89 LEU A N 1
ATOM 708 C CA . LEU A 1 89 ? -13.872 -8.658 -1.560 1.00 98.31 89 LEU A CA 1
ATOM 709 C C . LEU A 1 89 ? -13.729 -9.545 -2.795 1.00 98.31 89 LEU A C 1
ATOM 711 O O . LEU A 1 89 ? -12.969 -9.195 -3.690 1.00 98.31 89 LEU A O 1
ATOM 715 N N . LEU A 1 90 ? -14.491 -10.637 -2.893 1.00 98.38 90 LEU A N 1
ATOM 716 C CA . LEU A 1 90 ? -14.542 -11.452 -4.109 1.00 98.38 90 LEU A CA 1
ATOM 717 C C . LEU A 1 90 ? -15.040 -10.638 -5.307 1.00 98.38 90 LEU A C 1
ATOM 719 O O . LEU A 1 90 ? -14.447 -10.718 -6.379 1.00 98.38 90 LEU A O 1
ATOM 723 N N . LEU A 1 91 ? -16.067 -9.805 -5.119 1.00 98.25 91 LEU A N 1
ATOM 724 C CA . LEU A 1 91 ? -16.543 -8.874 -6.142 1.00 98.25 91 LEU A CA 1
ATOM 725 C C . LEU A 1 91 ? -15.466 -7.848 -6.522 1.00 98.25 91 LEU A C 1
ATOM 727 O O . LEU A 1 91 ? -15.229 -7.620 -7.706 1.00 98.25 91 LEU A O 1
ATOM 731 N N . ALA A 1 92 ? -14.778 -7.260 -5.540 1.00 98.38 92 ALA A N 1
ATOM 732 C CA . ALA A 1 92 ? -13.707 -6.297 -5.776 1.00 98.38 92 ALA A CA 1
ATOM 733 C C . ALA A 1 92 ? -12.531 -6.921 -6.545 1.00 98.38 92 ALA A C 1
ATOM 735 O O . ALA A 1 92 ? -12.004 -6.282 -7.459 1.00 98.38 92 ALA A O 1
ATOM 736 N N . ILE A 1 93 ? -12.158 -8.160 -6.201 1.00 98.56 93 ILE A N 1
ATOM 737 C CA . ILE A 1 93 ? -11.145 -8.961 -6.898 1.00 98.56 93 ILE A CA 1
ATOM 738 C C . ILE A 1 93 ? -11.611 -9.250 -8.324 1.00 98.56 93 ILE A C 1
ATOM 740 O O . ILE A 1 93 ? -10.889 -8.939 -9.264 1.00 98.56 93 ILE A O 1
ATOM 744 N N . ALA A 1 94 ? -12.823 -9.773 -8.516 1.00 98.00 94 ALA A N 1
ATOM 745 C CA . ALA A 1 94 ? -13.349 -10.066 -9.846 1.00 98.00 94 ALA A CA 1
ATOM 746 C C . ALA A 1 94 ? -13.355 -8.811 -10.737 1.00 98.00 94 ALA A C 1
ATOM 748 O O . ALA A 1 94 ? -12.821 -8.839 -11.843 1.00 98.00 94 ALA A O 1
ATOM 749 N N . ALA A 1 95 ? -13.849 -7.680 -10.225 1.00 97.56 95 ALA A N 1
ATOM 750 C CA . ALA A 1 95 ? -13.912 -6.417 -10.958 1.00 97.56 95 ALA A CA 1
ATOM 751 C C . ALA A 1 95 ? -12.534 -5.866 -11.375 1.00 97.56 95 ALA A C 1
ATOM 753 O O . ALA A 1 95 ? -12.436 -5.140 -12.365 1.00 97.56 95 ALA A O 1
ATOM 754 N N . ARG A 1 96 ? -11.464 -6.190 -10.637 1.00 97.94 96 ARG A N 1
ATOM 755 C CA . ARG A 1 96 ? -10.112 -5.652 -10.871 1.00 97.94 96 ARG A CA 1
ATOM 756 C C . ARG A 1 96 ? -9.210 -6.624 -11.619 1.00 97.94 96 ARG A C 1
ATOM 758 O O . ARG A 1 96 ? -8.461 -6.194 -12.477 1.00 97.94 96 ARG A O 1
ATOM 765 N N . PHE A 1 97 ? -9.304 -7.920 -11.344 1.00 97.94 97 PHE A N 1
ATOM 766 C CA . PHE A 1 97 ? -8.395 -8.925 -11.899 1.00 97.94 97 PHE A CA 1
ATOM 767 C C . PHE A 1 97 ? -8.937 -9.600 -13.162 1.00 97.94 97 PHE A C 1
ATOM 769 O O . PHE A 1 97 ? -8.148 -10.094 -13.969 1.00 97.94 97 PHE A O 1
ATOM 776 N N . TRP A 1 98 ? -10.259 -9.604 -13.379 1.00 97.19 98 TRP A N 1
ATOM 777 C CA . TRP A 1 98 ? -10.833 -10.162 -14.604 1.00 97.19 98 TRP A CA 1
ATOM 778 C C . TRP A 1 98 ? -10.290 -9.427 -15.827 1.00 97.19 98 TRP A C 1
ATOM 780 O O . TRP A 1 98 ? -10.508 -8.221 -15.963 1.00 97.19 98 TRP A O 1
ATOM 790 N N . GLN A 1 99 ? -9.594 -10.148 -16.712 1.00 96.62 99 GLN A N 1
ATOM 791 C CA . GLN A 1 99 ? -9.014 -9.598 -17.941 1.00 96.62 99 GLN A CA 1
ATOM 792 C C . GLN A 1 99 ? -8.116 -8.368 -17.708 1.00 96.62 99 GLN A C 1
ATOM 794 O O . GLN A 1 99 ? -8.111 -7.425 -18.491 1.00 96.62 99 GLN A O 1
ATOM 799 N N . LEU A 1 100 ? -7.358 -8.339 -16.609 1.00 97.19 100 LEU A N 1
ATOM 800 C CA . LEU A 1 100 ? -6.533 -7.178 -16.247 1.00 97.19 100 LEU A CA 1
ATOM 801 C C . LEU A 1 100 ? -5.506 -6.793 -17.331 1.00 97.19 100 LEU A C 1
ATOM 803 O O . LEU A 1 100 ? -5.277 -5.611 -17.583 1.00 97.19 100 LEU A O 1
ATOM 807 N N . GLY A 1 101 ? -4.931 -7.785 -18.016 1.00 95.50 101 GLY A N 1
ATOM 808 C CA . GLY A 1 101 ? -3.965 -7.563 -19.096 1.00 95.50 101 GLY A CA 1
ATOM 809 C C . GLY A 1 101 ? -4.565 -7.072 -20.418 1.00 95.50 101 GLY A C 1
ATOM 810 O O . GLY A 1 101 ? -3.814 -6.575 -21.248 1.00 95.50 101 GLY A O 1
ATOM 811 N N . SER A 1 102 ? -5.880 -7.204 -20.620 1.00 94.19 102 SER A N 1
ATOM 812 C CA . SER A 1 102 ? -6.565 -6.833 -21.869 1.00 94.19 102 SER A CA 1
ATOM 813 C C . SER A 1 102 ? -7.580 -5.703 -21.704 1.00 94.19 102 SER A C 1
ATOM 815 O O . SER A 1 102 ? -7.929 -5.070 -22.688 1.00 94.19 102 SER A O 1
ATOM 817 N N . ILE A 1 103 ? -8.058 -5.425 -20.487 1.00 93.56 103 ILE A N 1
ATOM 818 C CA . ILE A 1 103 ? -9.030 -4.363 -20.205 1.00 93.56 103 ILE A CA 1
ATOM 819 C C . ILE A 1 103 ? -8.463 -3.418 -19.131 1.00 93.56 103 ILE A C 1
ATOM 821 O O . ILE A 1 103 ? -8.212 -3.874 -18.008 1.00 93.56 103 ILE A O 1
ATOM 825 N N . PRO A 1 104 ? -8.346 -2.104 -19.403 1.00 92.94 104 PRO A N 1
ATOM 826 C CA . PRO A 1 104 ? -8.633 -1.429 -20.680 1.00 92.94 104 PRO A CA 1
ATOM 827 C C . PRO A 1 104 ? -7.724 -1.885 -21.837 1.00 92.94 104 PRO A C 1
ATOM 829 O O . PRO A 1 104 ? -6.560 -2.201 -21.594 1.00 92.94 104 PRO A O 1
ATOM 832 N N . GLU A 1 105 ? -8.249 -1.904 -23.069 1.00 88.19 105 GLU A N 1
ATOM 833 C CA . GLU A 1 105 ? -7.509 -2.351 -24.271 1.00 88.19 105 GLU A CA 1
ATOM 834 C C . GLU A 1 105 ? -6.331 -1.434 -24.599 1.00 88.19 105 GLU A C 1
ATOM 836 O O . GLU A 1 105 ? -5.257 -1.883 -24.994 1.00 88.19 105 GLU A O 1
ATOM 841 N N . THR A 1 106 ? -6.521 -0.133 -24.399 1.00 86.81 106 THR A N 1
ATOM 842 C CA . THR A 1 106 ? -5.492 0.869 -24.642 1.00 86.81 106 THR A CA 1
ATOM 843 C C . THR A 1 106 ? -4.560 0.971 -23.442 1.00 86.81 106 THR A C 1
ATOM 845 O O . THR A 1 106 ? -5.011 1.235 -22.323 1.00 86.81 106 THR A O 1
ATOM 848 N N . LEU A 1 107 ? -3.258 0.831 -23.684 1.00 90.56 107 LEU A N 1
ATOM 849 C CA . LEU A 1 107 ? -2.223 1.271 -22.754 1.00 90.56 107 LEU A CA 1
ATOM 850 C C . LEU A 1 107 ? -2.077 2.790 -22.904 1.00 90.56 107 LEU A C 1
ATOM 852 O O . LEU A 1 107 ? -1.643 3.271 -23.952 1.00 90.56 107 LEU A O 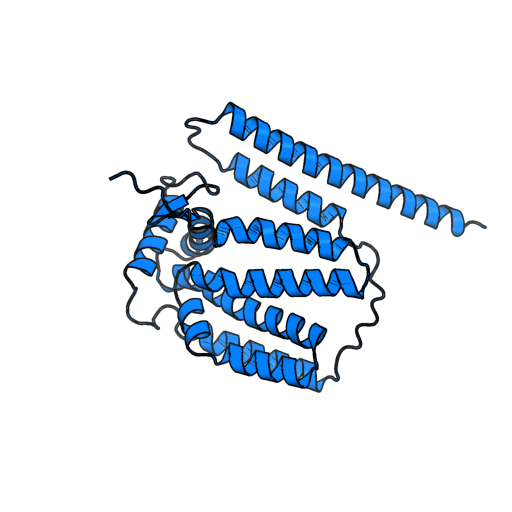1
ATOM 856 N N . GLY A 1 108 ? -2.501 3.545 -21.890 1.00 89.44 108 GLY A N 1
ATOM 857 C CA . GLY A 1 108 ? -2.434 5.009 -21.924 1.00 89.44 108 GLY A CA 1
ATOM 858 C C . GLY A 1 108 ? -0.990 5.517 -21.968 1.00 89.44 108 GLY A C 1
ATOM 859 O O . GLY A 1 108 ? -0.083 4.835 -21.495 1.00 89.44 108 GLY A O 1
ATOM 860 N N . GLY A 1 109 ? -0.767 6.728 -22.495 1.00 90.50 109 GLY A N 1
ATOM 861 C CA . GLY A 1 109 ? 0.580 7.313 -22.592 1.00 90.50 109 GLY A CA 1
ATOM 862 C C . GLY A 1 109 ? 1.286 7.419 -21.236 1.00 90.50 109 GLY A C 1
ATOM 863 O O . GLY A 1 109 ? 2.445 7.025 -21.113 1.00 90.50 109 GLY A O 1
ATOM 864 N N . ASP A 1 110 ? 0.565 7.856 -20.202 1.00 92.12 110 ASP A N 1
ATOM 865 C CA . ASP A 1 110 ? 1.098 7.960 -18.839 1.00 92.12 110 ASP A CA 1
ATOM 866 C C . ASP A 1 110 ? 1.390 6.578 -18.237 1.00 92.12 110 ASP A C 1
ATOM 868 O O . ASP A 1 110 ? 2.464 6.347 -17.688 1.00 92.12 110 ASP A O 1
ATOM 872 N N . GLU A 1 111 ? 0.462 5.631 -18.403 1.00 94.31 111 GLU A N 1
ATOM 873 C CA . GLU A 1 111 ? 0.600 4.246 -17.935 1.00 94.31 111 GLU A CA 1
ATOM 874 C C . GLU A 1 111 ? 1.818 3.559 -18.572 1.00 94.31 111 GLU A C 1
ATOM 876 O O . GLU A 1 111 ? 2.653 2.979 -17.877 1.00 94.31 111 GLU A O 1
ATOM 881 N N . GLY A 1 112 ? 1.957 3.677 -19.894 1.00 95.50 112 GLY A N 1
ATOM 882 C CA . GLY A 1 112 ? 3.108 3.170 -20.632 1.00 95.50 112 GLY A CA 1
ATOM 883 C C . GLY A 1 112 ? 4.413 3.851 -20.222 1.00 95.50 112 GLY A C 1
ATOM 884 O O . GLY A 1 112 ? 5.423 3.168 -20.073 1.00 95.50 112 GLY A O 1
ATOM 885 N N . SER A 1 113 ? 4.393 5.163 -19.962 1.00 96.38 113 SER A N 1
ATOM 886 C CA . SER A 1 113 ? 5.574 5.894 -19.484 1.00 96.38 113 SER A CA 1
ATOM 887 C C . SER A 1 113 ? 6.049 5.373 -18.127 1.00 96.38 113 SER A C 1
ATOM 889 O O . SER A 1 113 ? 7.233 5.087 -17.970 1.00 96.38 113 SER A O 1
ATOM 891 N N . GLN A 1 114 ? 5.141 5.148 -17.169 1.00 96.19 114 GLN A N 1
ATOM 892 C CA . GLN A 1 114 ? 5.510 4.537 -15.885 1.00 96.19 114 GLN A CA 1
ATOM 893 C C . GLN A 1 114 ? 6.013 3.093 -16.047 1.00 96.19 114 GLN A C 1
ATOM 895 O O . GLN A 1 114 ? 6.897 2.657 -15.307 1.00 96.19 114 GLN A O 1
ATOM 900 N N . GLY A 1 115 ? 5.485 2.353 -17.027 1.00 96.88 115 GLY A N 1
ATOM 901 C CA . GLY A 1 115 ? 5.999 1.037 -17.406 1.00 96.88 115 GLY A CA 1
ATOM 902 C C . GLY A 1 115 ? 7.436 1.091 -17.932 1.00 96.88 115 GLY A C 1
ATOM 903 O O . GLY A 1 115 ? 8.273 0.303 -17.498 1.00 96.88 115 GLY A O 1
ATOM 904 N N . ILE A 1 116 ? 7.753 2.055 -18.800 1.00 97.06 116 ILE A N 1
ATOM 905 C CA . ILE A 1 116 ? 9.118 2.283 -19.303 1.00 97.06 116 ILE A CA 1
ATOM 906 C C . ILE A 1 116 ? 10.062 2.644 -18.154 1.00 97.06 116 ILE A C 1
ATOM 908 O O . ILE A 1 116 ? 11.152 2.084 -18.065 1.00 97.06 116 ILE A O 1
ATOM 912 N N . GLU A 1 117 ? 9.650 3.519 -17.235 1.00 97.06 117 GLU A N 1
ATOM 913 C CA . GLU A 1 117 ? 10.460 3.834 -16.054 1.00 97.06 117 GLU A CA 1
ATOM 914 C C . GLU A 1 117 ? 10.697 2.592 -15.174 1.00 97.06 117 GLU A C 1
ATOM 916 O O . GLU A 1 117 ? 11.794 2.402 -14.658 1.00 97.06 117 GLU A O 1
ATOM 921 N N . ALA A 1 118 ? 9.719 1.690 -15.047 1.00 97.19 118 ALA A N 1
ATOM 922 C CA . ALA A 1 118 ? 9.909 0.425 -14.337 1.00 97.19 118 ALA A CA 1
ATOM 923 C C . ALA A 1 118 ? 10.905 -0.512 -15.047 1.00 97.19 118 ALA A C 1
ATOM 925 O O . ALA A 1 118 ? 11.714 -1.163 -14.386 1.00 97.19 118 ALA A O 1
ATOM 926 N N . LEU A 1 119 ? 10.910 -0.552 -16.384 1.00 97.56 119 LEU A N 1
ATOM 927 C CA . LEU A 1 119 ? 11.938 -1.270 -17.151 1.00 97.56 119 LEU A CA 1
ATOM 928 C C . LEU A 1 119 ? 13.326 -0.659 -16.931 1.00 97.56 119 LEU A C 1
ATOM 930 O O . LEU A 1 119 ? 14.287 -1.400 -16.742 1.00 97.56 119 LEU A O 1
ATOM 934 N N . ARG A 1 120 ? 13.410 0.674 -16.844 1.00 96.12 120 ARG A N 1
ATOM 935 C CA . ARG A 1 120 ? 14.639 1.396 -16.487 1.00 96.12 120 ARG A CA 1
ATOM 936 C C . ARG A 1 120 ? 15.108 1.109 -15.059 1.00 96.12 120 ARG A C 1
ATOM 938 O O . ARG A 1 120 ? 16.287 1.255 -14.761 1.00 96.12 120 ARG A O 1
ATOM 945 N N . VAL A 1 121 ? 14.219 0.721 -14.144 1.00 95.12 121 VAL A N 1
ATOM 946 C CA . VAL A 1 121 ? 14.631 0.198 -12.829 1.00 95.12 121 VAL A CA 1
ATOM 947 C C . VAL A 1 121 ? 15.266 -1.186 -12.986 1.00 95.12 121 VAL A C 1
ATOM 949 O O . VAL A 1 121 ? 16.323 -1.444 -12.414 1.00 95.12 121 VAL A O 1
ATOM 952 N N . LEU A 1 122 ? 14.6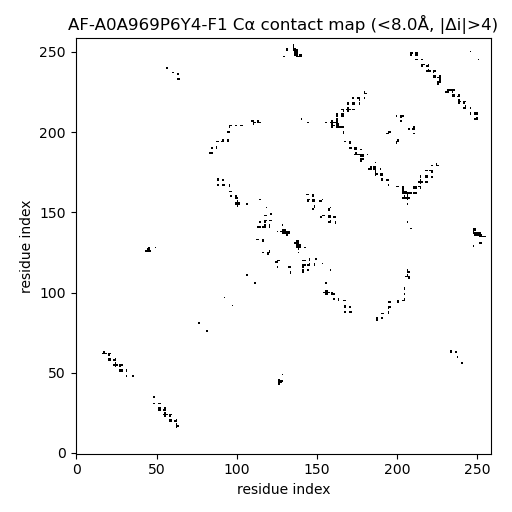52 -2.067 -13.781 1.00 95.44 122 LEU A N 1
ATOM 953 C CA . LEU A 1 122 ? 15.121 -3.443 -13.987 1.00 95.44 122 LEU A CA 1
ATOM 954 C C . LEU A 1 122 ? 16.448 -3.531 -14.756 1.00 95.44 122 LEU A C 1
ATOM 956 O O . LEU A 1 122 ? 17.268 -4.389 -14.440 1.00 95.44 122 LEU A O 1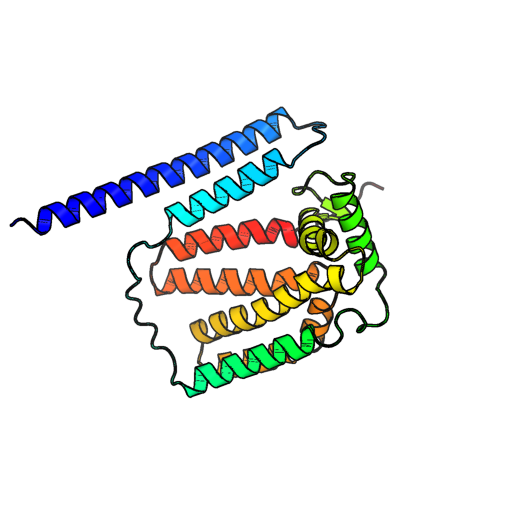
ATOM 960 N N . ASP A 1 123 ? 16.677 -2.653 -15.734 1.00 94.69 123 ASP A N 1
ATOM 961 C CA . ASP A 1 123 ? 17.944 -2.578 -16.480 1.00 94.69 123 ASP A CA 1
ATOM 962 C C . ASP A 1 123 ? 19.056 -1.823 -15.724 1.00 94.69 123 ASP A C 1
ATOM 964 O O . ASP A 1 123 ? 20.213 -1.789 -16.153 1.00 94.69 123 ASP A O 1
ATOM 968 N N . GLY A 1 124 ? 18.722 -1.239 -14.569 1.00 91.12 124 GLY A N 1
ATOM 969 C CA . GLY A 1 124 ? 19.647 -0.481 -13.742 1.00 91.12 124 GLY A CA 1
ATOM 970 C C . GLY A 1 124 ? 19.933 0.930 -14.259 1.00 91.12 124 GLY A C 1
ATOM 971 O O . GLY A 1 124 ? 20.950 1.503 -13.889 1.00 91.12 124 GLY A O 1
ATOM 972 N N . THR A 1 125 ? 19.093 1.534 -15.088 1.00 91.56 125 THR A N 1
ATOM 973 C CA . THR A 1 125 ? 19.197 2.958 -15.440 1.00 91.56 125 THR A CA 1
ATOM 974 C C . THR A 1 125 ? 18.701 3.851 -14.297 1.00 91.56 125 THR A C 1
ATOM 976 O O . THR A 1 125 ? 19.342 4.843 -13.950 1.00 91.56 125 THR A O 1
ATOM 979 N N . ILE A 1 126 ? 17.572 3.500 -13.676 1.00 90.62 126 ILE A N 1
ATOM 980 C CA . ILE A 1 126 ? 17.042 4.146 -12.470 1.00 90.62 126 ILE A CA 1
ATOM 981 C C . ILE A 1 126 ? 17.479 3.318 -11.272 1.00 90.62 126 ILE A C 1
ATOM 983 O O . ILE A 1 126 ? 16.993 2.214 -11.052 1.00 90.62 126 ILE A O 1
ATOM 987 N N . ARG A 1 127 ? 18.403 3.872 -10.486 1.00 88.19 127 ARG A N 1
ATOM 988 C CA . ARG A 1 127 ? 18.993 3.174 -9.335 1.00 88.19 127 ARG A CA 1
ATOM 989 C C . ARG A 1 127 ? 18.662 3.788 -7.988 1.00 88.19 127 ARG A C 1
ATOM 991 O O . ARG A 1 127 ? 19.038 3.208 -6.980 1.00 88.19 127 ARG A O 1
ATOM 998 N N . ASN A 1 128 ? 18.010 4.950 -7.960 1.00 88.38 128 ASN A N 1
ATOM 999 C CA . ASN A 1 128 ? 17.636 5.640 -6.731 1.00 88.38 128 ASN A CA 1
ATOM 1000 C C . ASN A 1 128 ? 16.118 5.521 -6.516 1.00 88.38 128 ASN A C 1
ATOM 1002 O O . ASN A 1 128 ? 15.379 6.129 -7.286 1.00 88.38 128 ASN A O 1
ATOM 1006 N N . PRO A 1 129 ? 15.639 4.789 -5.493 1.00 88.94 129 PRO A N 1
ATOM 1007 C CA . PRO A 1 129 ? 14.212 4.672 -5.196 1.00 88.94 129 PRO A CA 1
ATOM 1008 C C . PRO A 1 129 ? 13.639 5.902 -4.473 1.00 88.94 129 PRO A C 1
ATOM 1010 O O . PRO A 1 129 ? 12.428 6.103 -4.488 1.00 88.94 129 PRO A O 1
ATOM 1013 N N . PHE A 1 130 ? 14.480 6.756 -3.887 1.00 87.69 130 PHE A N 1
ATOM 1014 C CA . PHE A 1 130 ? 14.085 7.879 -3.029 1.00 87.69 130 PHE A CA 1
ATOM 1015 C C . PHE A 1 130 ? 14.081 9.236 -3.753 1.00 87.69 130 PHE A C 1
ATOM 1017 O O . PHE A 1 130 ? 14.174 10.282 -3.110 1.00 87.69 130 PHE A O 1
ATOM 1024 N N . SER A 1 131 ? 14.011 9.227 -5.085 1.00 87.19 131 SER A N 1
ATOM 1025 C CA . SER A 1 131 ? 13.994 10.422 -5.929 1.00 87.19 131 SER A CA 1
ATOM 1026 C C . SER A 1 131 ? 12.630 10.608 -6.605 1.00 87.19 131 SER A C 1
ATOM 1028 O O . SER A 1 131 ? 11.655 9.904 -6.338 1.00 87.19 131 SER A O 1
ATOM 1030 N N . THR A 1 132 ? 12.568 11.571 -7.513 1.00 88.44 132 THR A N 1
ATOM 1031 C CA . THR A 1 132 ? 11.468 11.768 -8.457 1.00 88.44 132 THR A CA 1
ATOM 1032 C C . THR A 1 132 ? 11.989 11.592 -9.879 1.00 88.44 132 THR A C 1
ATOM 1034 O O . THR A 1 132 ? 13.089 12.057 -10.183 1.00 88.44 132 THR A O 1
ATOM 1037 N N . GLY A 1 133 ? 11.213 10.934 -10.734 1.00 86.62 133 GLY A N 1
ATOM 1038 C CA . GLY A 1 133 ? 11.537 10.683 -12.138 1.00 86.62 133 GLY A CA 1
ATOM 1039 C C . GLY A 1 133 ? 10.585 11.409 -13.084 1.00 86.62 133 GLY A C 1
ATOM 1040 O O . GLY A 1 133 ? 10.261 12.580 -12.869 1.00 86.62 133 GLY A O 1
ATOM 1041 N N . TRP A 1 134 ? 10.153 10.708 -14.135 1.00 90.00 134 TRP A N 1
ATOM 1042 C CA . TRP A 1 134 ? 9.185 11.188 -15.127 1.00 90.00 134 TRP A CA 1
ATOM 1043 C C . TRP A 1 134 ? 8.025 11.982 -14.491 1.00 90.00 134 TRP A C 1
ATOM 1045 O O . TRP A 1 134 ? 7.391 11.518 -13.544 1.00 90.00 134 TRP A O 1
ATOM 1055 N N . LEU A 1 135 ? 7.801 13.212 -14.977 1.00 89.31 135 LEU A N 1
ATOM 1056 C CA . LEU A 1 135 ? 6.807 14.183 -14.477 1.00 89.31 135 LEU A CA 1
ATOM 1057 C C . LEU A 1 135 ? 6.794 14.400 -12.949 1.00 89.31 135 LEU A C 1
ATOM 1059 O O . LEU A 1 135 ? 5.772 14.755 -12.367 1.00 89.31 135 LEU A O 1
ATOM 1063 N N . GLY A 1 136 ? 7.932 14.209 -12.279 1.00 87.62 136 GLY A N 1
ATOM 1064 C CA . GLY A 1 136 ? 8.031 14.378 -10.831 1.00 87.62 136 GLY A CA 1
ATOM 1065 C C . GLY A 1 136 ? 7.407 13.235 -10.024 1.00 87.62 136 GLY A C 1
ATOM 1066 O O . GLY A 1 136 ? 7.293 13.367 -8.806 1.00 87.62 136 GLY A O 1
ATOM 1067 N N . VAL A 1 137 ? 7.029 12.123 -10.665 1.00 90.94 137 VAL A N 1
ATOM 1068 C CA . VAL A 1 137 ? 6.504 10.926 -9.996 1.00 90.94 137 VAL A CA 1
ATOM 1069 C C . VAL A 1 137 ? 7.609 10.283 -9.144 1.00 90.94 137 VAL A C 1
ATOM 1071 O O . VAL A 1 137 ? 8.742 10.150 -9.619 1.00 90.94 137 VAL A O 1
ATOM 1074 N N . PRO A 1 138 ? 7.324 9.865 -7.896 1.00 92.19 138 PRO A N 1
ATOM 1075 C CA . PRO A 1 138 ? 8.295 9.170 -7.061 1.00 92.19 138 PRO A CA 1
ATOM 1076 C C . PRO A 1 138 ? 8.854 7.913 -7.726 1.00 92.19 138 PRO A C 1
ATOM 1078 O O . PRO A 1 138 ? 8.105 7.019 -8.126 1.00 92.19 138 PRO A O 1
ATOM 1081 N N . THR A 1 139 ? 10.179 7.788 -7.765 1.00 93.00 139 THR A N 1
ATOM 1082 C CA . THR A 1 139 ? 10.855 6.627 -8.367 1.00 93.00 139 THR A CA 1
ATOM 1083 C C . THR A 1 139 ? 10.498 5.311 -7.679 1.00 93.00 139 THR A C 1
ATOM 1085 O O . THR A 1 139 ? 10.480 4.270 -8.327 1.00 93.00 139 THR A O 1
ATOM 1088 N N . MET A 1 140 ? 10.149 5.335 -6.387 1.00 93.81 140 MET A N 1
ATOM 1089 C CA . MET A 1 140 ? 9.722 4.142 -5.645 1.00 93.81 140 MET A CA 1
ATOM 1090 C C . MET A 1 140 ? 8.477 3.481 -6.259 1.00 93.81 140 MET A C 1
ATOM 1092 O O . MET A 1 140 ? 8.333 2.262 -6.188 1.00 93.81 140 MET A O 1
ATOM 1096 N N . SER A 1 141 ? 7.598 4.249 -6.910 1.00 94.88 141 SER A N 1
ATOM 1097 C CA . SER A 1 141 ? 6.449 3.680 -7.624 1.00 94.88 141 SER A CA 1
ATOM 1098 C C . SER A 1 141 ? 6.874 2.821 -8.826 1.00 94.88 141 SER A C 1
ATOM 1100 O O . SER A 1 141 ? 6.277 1.778 -9.085 1.00 94.88 141 SER A O 1
ATOM 1102 N N . PHE A 1 142 ? 7.972 3.178 -9.496 1.00 95.62 142 PHE A N 1
ATOM 1103 C CA . PHE A 1 142 ? 8.550 2.384 -10.583 1.00 95.62 142 PHE A CA 1
ATOM 1104 C C . PHE A 1 142 ? 9.236 1.122 -10.054 1.00 95.62 142 PHE A C 1
ATOM 1106 O O . PHE A 1 142 ? 9.112 0.060 -10.658 1.00 95.62 142 PHE A O 1
ATOM 1113 N N . TYR A 1 143 ? 9.878 1.201 -8.882 1.00 95.12 143 TYR A N 1
ATOM 1114 C CA . TYR A 1 143 ? 10.360 0.013 -8.165 1.00 95.12 143 TYR A CA 1
ATOM 1115 C C . TYR A 1 143 ? 9.208 -0.925 -7.797 1.00 95.12 143 TYR A C 1
ATOM 1117 O O . TYR A 1 143 ? 9.333 -2.139 -7.938 1.00 95.12 143 TYR A O 1
ATOM 1125 N N . TYR A 1 144 ? 8.070 -0.378 -7.366 1.00 96.06 144 TYR A N 1
ATOM 1126 C CA . TYR A 1 144 ? 6.879 -1.167 -7.064 1.00 96.06 144 TYR A CA 1
ATOM 1127 C C . TYR A 1 144 ? 6.326 -1.885 -8.306 1.00 96.06 144 TYR A C 1
ATOM 1129 O O . TYR A 1 144 ? 6.007 -3.071 -8.230 1.00 96.06 144 TYR A O 1
ATOM 1137 N N . ASN A 1 145 ? 6.312 -1.222 -9.466 1.00 97.06 145 ASN A N 1
ATOM 1138 C CA . ASN A 1 145 ? 5.998 -1.854 -10.754 1.00 97.06 145 ASN A CA 1
ATOM 1139 C C . ASN A 1 145 ? 6.999 -2.963 -11.114 1.00 97.06 145 ASN A C 1
ATOM 1141 O O . ASN A 1 145 ? 6.606 -4.071 -11.492 1.00 97.06 145 ASN A O 1
ATOM 1145 N N . ALA A 1 146 ? 8.295 -2.700 -10.936 1.00 96.94 146 ALA A N 1
ATOM 1146 C CA . ALA A 1 146 ? 9.369 -3.643 -11.236 1.00 96.94 146 ALA A CA 1
ATOM 1147 C C . ALA A 1 146 ? 9.250 -4.968 -10.454 1.00 96.94 146 ALA A C 1
ATOM 1149 O O . ALA A 1 146 ? 9.626 -6.011 -10.988 1.00 96.94 146 ALA A O 1
ATOM 1150 N N . LEU A 1 147 ? 8.651 -4.968 -9.250 1.00 95.69 147 LEU A N 1
ATOM 1151 C CA . LEU A 1 147 ? 8.401 -6.188 -8.458 1.00 95.69 147 LEU A CA 1
ATOM 1152 C C . LEU A 1 147 ? 7.582 -7.247 -9.203 1.00 95.69 147 LEU A C 1
ATOM 1154 O O . LEU A 1 147 ? 7.710 -8.435 -8.920 1.00 95.69 147 LEU A O 1
ATOM 1158 N N . THR A 1 148 ? 6.720 -6.819 -10.123 1.00 97.81 148 THR A N 1
ATOM 1159 C CA . THR A 1 148 ? 5.831 -7.709 -10.879 1.00 97.81 148 THR A CA 1
ATOM 1160 C C . THR A 1 148 ? 6.281 -7.861 -12.325 1.00 97.81 148 THR A C 1
ATOM 1162 O O . THR A 1 148 ? 6.266 -8.979 -12.833 1.00 97.81 148 THR A O 1
ATOM 1165 N N . ILE A 1 149 ? 6.781 -6.794 -12.959 1.00 98.12 149 ILE A N 1
ATOM 1166 C CA . ILE A 1 149 ? 7.362 -6.858 -14.311 1.00 98.12 149 ILE A CA 1
ATOM 1167 C C . ILE A 1 149 ? 8.604 -7.753 -14.352 1.00 98.12 149 ILE A C 1
ATOM 1169 O O . ILE A 1 149 ? 8.759 -8.521 -15.295 1.00 98.12 149 ILE A O 1
ATOM 1173 N N . GLY A 1 150 ? 9.468 -7.711 -13.333 1.00 97.31 150 GLY A N 1
ATOM 1174 C CA . GLY A 1 150 ? 10.665 -8.553 -13.268 1.00 97.31 150 GLY A CA 1
ATOM 1175 C C . GLY A 1 150 ? 10.361 -10.053 -13.425 1.00 97.31 150 GLY A C 1
ATOM 1176 O O . GLY A 1 150 ? 10.865 -10.669 -14.362 1.00 97.31 150 GLY A O 1
ATOM 1177 N N . PRO A 1 151 ? 9.526 -10.655 -12.554 1.00 97.75 151 PRO A N 1
ATOM 1178 C CA . PRO A 1 151 ? 9.208 -12.082 -12.634 1.00 97.75 151 PRO A CA 1
ATOM 1179 C C . PRO A 1 151 ? 8.183 -12.457 -13.716 1.00 97.75 151 PRO A C 1
ATOM 1181 O O . PRO A 1 151 ? 8.219 -13.586 -14.200 1.00 97.75 151 PRO A O 1
ATOM 1184 N N . LEU A 1 152 ? 7.254 -11.566 -14.086 1.00 97.19 152 LEU A N 1
ATOM 1185 C CA . LEU A 1 152 ? 6.172 -11.875 -15.040 1.00 97.19 152 LEU A CA 1
ATOM 1186 C C . LEU A 1 152 ? 6.462 -11.399 -16.474 1.00 97.19 152 LEU A C 1
ATOM 1188 O O . LEU A 1 152 ? 5.677 -11.668 -17.385 1.00 97.19 152 LEU A O 1
ATOM 1192 N N . GLY A 1 153 ? 7.578 -10.702 -16.680 1.00 96.75 153 GLY A N 1
ATOM 1193 C CA . GLY A 1 153 ? 7.995 -10.142 -17.959 1.00 96.75 153 GLY A CA 1
ATOM 1194 C C . GLY A 1 153 ? 7.337 -8.801 -18.298 1.00 96.75 153 GLY A C 1
ATOM 1195 O O . GLY A 1 153 ? 6.424 -8.319 -17.623 1.00 96.75 153 GLY A O 1
ATOM 1196 N N . ASN A 1 154 ? 7.804 -8.200 -19.396 1.00 96.44 154 ASN A N 1
ATOM 1197 C CA . ASN A 1 154 ? 7.310 -6.928 -19.925 1.00 96.44 154 ASN A CA 1
ATOM 1198 C C . ASN A 1 154 ? 5.918 -7.086 -20.567 1.00 96.44 154 ASN A C 1
ATOM 1200 O O . ASN A 1 154 ? 5.783 -7.187 -21.786 1.00 96.44 154 ASN A O 1
ATOM 1204 N N . THR A 1 155 ? 4.883 -7.162 -19.730 1.00 96.44 155 THR A N 1
ATOM 1205 C CA . THR A 1 155 ? 3.485 -7.323 -20.147 1.00 96.44 155 THR A CA 1
ATOM 1206 C C . THR A 1 155 ? 2.578 -6.318 -19.437 1.00 96.44 155 THR A C 1
ATOM 1208 O O . THR A 1 155 ? 2.843 -5.907 -18.306 1.00 96.44 155 THR A O 1
ATOM 1211 N N . ILE A 1 156 ? 1.454 -5.964 -20.071 1.00 96.75 156 ILE A N 1
ATOM 1212 C CA . ILE A 1 156 ? 0.429 -5.081 -19.482 1.00 96.75 156 ILE A CA 1
ATOM 1213 C C . ILE A 1 156 ? -0.133 -5.679 -18.184 1.00 96.75 156 ILE A C 1
ATOM 1215 O O . ILE A 1 156 ? -0.363 -4.965 -17.210 1.00 96.75 156 ILE A O 1
ATOM 1219 N N . LEU A 1 157 ? -0.317 -7.005 -18.148 1.00 97.38 157 LEU A N 1
ATOM 1220 C CA . LEU A 1 157 ? -0.757 -7.707 -16.944 1.00 97.38 157 LEU A CA 1
ATOM 1221 C C . LEU A 1 157 ? 0.214 -7.471 -15.788 1.00 97.38 157 LEU A C 1
ATOM 1223 O O . LEU A 1 157 ? -0.234 -7.109 -14.704 1.00 97.38 157 LEU A O 1
ATOM 1227 N N . ALA A 1 158 ? 1.515 -7.666 -16.020 1.00 97.81 158 ALA A N 1
ATOM 1228 C CA . ALA A 1 158 ? 2.528 -7.478 -14.993 1.00 97.81 158 ALA A CA 1
ATOM 1229 C C . ALA A 1 158 ? 2.511 -6.042 -14.462 1.00 97.81 158 ALA A C 1
ATOM 1231 O O . ALA A 1 158 ? 2.433 -5.846 -13.258 1.00 97.81 158 ALA A O 1
ATOM 1232 N N . LEU A 1 159 ? 2.461 -5.050 -15.353 1.00 97.94 159 LEU A N 1
ATOM 1233 C CA . LEU A 1 159 ? 2.406 -3.636 -14.988 1.00 97.94 159 LEU A CA 1
ATOM 1234 C C . LEU A 1 159 ? 1.168 -3.272 -14.136 1.00 97.94 159 LEU A C 1
ATOM 1236 O O . LEU A 1 159 ? 1.272 -2.485 -13.196 1.00 97.94 159 LEU A O 1
ATOM 1240 N N . ARG A 1 160 ? -0.007 -3.837 -14.438 1.00 98.00 160 ARG A N 1
ATOM 1241 C CA . ARG A 1 160 ? -1.276 -3.515 -13.753 1.00 98.00 160 ARG A CA 1
ATOM 1242 C C . ARG A 1 160 ? -1.525 -4.319 -12.476 1.00 98.00 160 ARG A C 1
ATOM 1244 O O . ARG A 1 160 ? -2.242 -3.860 -11.586 1.00 98.00 160 ARG A O 1
ATOM 1251 N N . LEU A 1 161 ? -0.949 -5.518 -12.375 1.00 98.06 161 LEU A N 1
ATOM 1252 C CA . LEU A 1 161 ? -1.143 -6.444 -11.258 1.00 98.06 161 LEU A CA 1
ATOM 1253 C C . LEU A 1 161 ? -0.943 -5.820 -9.861 1.00 98.06 161 LEU A C 1
ATOM 1255 O O . LEU A 1 161 ? -1.814 -6.023 -9.007 1.00 98.06 161 LEU A O 1
ATOM 1259 N N . PRO A 1 162 ? 0.148 -5.077 -9.584 1.00 97.50 162 PRO A N 1
ATOM 1260 C CA . PRO A 1 162 ? 0.389 -4.573 -8.238 1.00 97.50 162 PRO A CA 1
ATOM 1261 C C . PRO A 1 162 ? -0.654 -3.515 -7.834 1.00 97.50 162 PRO A C 1
ATOM 1263 O O . PRO A 1 162 ? -1.131 -3.510 -6.699 1.00 97.50 162 PRO A O 1
ATOM 1266 N N . TRP A 1 163 ? -1.119 -2.689 -8.772 1.00 97.62 163 TRP A N 1
ATOM 1267 C CA . TRP A 1 163 ? -2.132 -1.657 -8.519 1.00 97.62 163 TRP A CA 1
ATOM 1268 C C . TRP A 1 163 ? -3.546 -2.217 -8.352 1.00 97.62 163 TRP A C 1
ATOM 1270 O O . TRP A 1 163 ? -4.314 -1.717 -7.524 1.00 97.62 163 TRP A O 1
ATOM 1280 N N . ALA A 1 164 ? -3.873 -3.311 -9.045 1.00 98.25 164 ALA A N 1
ATOM 1281 C CA . ALA A 1 164 ? -5.129 -4.027 -8.825 1.00 98.25 164 ALA A CA 1
ATOM 1282 C C . ALA A 1 164 ? -5.221 -4.557 -7.388 1.00 98.25 164 ALA A C 1
ATOM 1284 O O . ALA A 1 164 ? -6.277 -4.458 -6.753 1.00 98.25 164 ALA A O 1
ATOM 1285 N N . LEU A 1 165 ? -4.100 -5.045 -6.840 1.00 98.06 165 LEU A N 1
ATOM 1286 C CA . LEU A 1 165 ? -4.009 -5.453 -5.440 1.00 98.06 165 LEU A CA 1
ATOM 1287 C C . LEU A 1 165 ? -4.197 -4.262 -4.493 1.00 98.06 165 LEU A C 1
ATOM 1289 O O . LEU A 1 165 ? -5.000 -4.358 -3.563 1.00 98.06 165 LEU A O 1
ATOM 1293 N N . VAL A 1 166 ? -3.533 -3.130 -4.751 1.00 98.19 166 VAL A N 1
ATOM 1294 C CA . VAL A 1 166 ? -3.732 -1.883 -3.985 1.00 98.19 166 VAL A CA 1
ATOM 1295 C C . VAL A 1 166 ? -5.208 -1.481 -3.968 1.00 98.19 166 VAL A C 1
ATOM 1297 O O . VAL A 1 166 ? -5.743 -1.143 -2.913 1.00 98.19 166 VAL A O 1
ATOM 1300 N N . GLY A 1 167 ? -5.897 -1.602 -5.103 1.00 98.12 167 GLY A N 1
ATOM 1301 C CA . GLY A 1 167 ? -7.319 -1.300 -5.205 1.00 98.12 167 GLY A CA 1
ATOM 1302 C C . GLY A 1 167 ? -8.248 -2.264 -4.456 1.00 98.12 167 GLY A C 1
ATOM 1303 O O . GLY A 1 167 ? -9.362 -1.878 -4.114 1.00 98.12 167 GLY A O 1
ATOM 1304 N N . VAL A 1 168 ? -7.848 -3.512 -4.203 1.00 98.56 168 VAL A N 1
ATOM 1305 C CA . VAL A 1 168 ? -8.601 -4.424 -3.318 1.00 98.56 168 VAL A CA 1
ATOM 1306 C C . VAL A 1 168 ? -8.305 -4.099 -1.855 1.00 98.56 168 VAL A C 1
ATOM 1308 O O . VAL A 1 168 ? -9.214 -4.070 -1.021 1.00 98.56 168 VAL A O 1
ATOM 1311 N N . LEU A 1 169 ? -7.041 -3.804 -1.540 1.00 98.31 169 LEU A N 1
ATOM 1312 C CA . LEU A 1 169 ? -6.619 -3.424 -0.195 1.00 98.31 169 LEU A CA 1
ATOM 1313 C C . LEU A 1 169 ? -7.288 -2.119 0.268 1.00 98.31 169 LEU A C 1
ATOM 1315 O O . LEU A 1 169 ? -7.671 -1.995 1.430 1.00 98.31 169 LEU A O 1
ATOM 1319 N N . SER A 1 170 ? -7.512 -1.160 -0.628 1.00 98.12 170 SER A N 1
ATOM 1320 C CA . SER A 1 170 ? -8.231 0.070 -0.288 1.00 98.12 170 SER A CA 1
ATOM 1321 C C . SER A 1 170 ? -9.703 -0.181 0.070 1.00 98.12 170 SER A C 1
ATOM 1323 O O . SER A 1 170 ? -10.231 0.504 0.950 1.00 98.12 170 SER A O 1
ATOM 1325 N N . VAL A 1 171 ? -10.359 -1.196 -0.516 1.00 98.50 171 VAL A N 1
ATOM 1326 C CA . VAL A 1 171 ? -11.734 -1.598 -0.154 1.00 98.50 171 VAL A CA 1
ATOM 1327 C C . VAL A 1 171 ? -11.782 -2.122 1.279 1.00 98.50 171 VAL A C 1
ATOM 1329 O O . VAL A 1 171 ? -12.616 -1.672 2.068 1.00 98.50 171 VAL A O 1
ATOM 1332 N N . ILE A 1 172 ? -10.865 -3.023 1.655 1.00 97.56 172 ILE A N 1
ATOM 1333 C CA . ILE A 1 172 ? -10.831 -3.554 3.025 1.00 97.56 172 ILE A CA 1
ATOM 1334 C C . ILE A 1 172 ? -10.426 -2.477 4.040 1.00 97.56 172 ILE A C 1
ATOM 1336 O O . ILE A 1 172 ? -11.050 -2.377 5.095 1.00 97.56 172 ILE A O 1
ATOM 1340 N N . CYS A 1 173 ? -9.448 -1.623 3.730 1.00 97.94 173 CYS A N 1
ATOM 1341 C CA . CYS A 1 173 ? -9.034 -0.542 4.626 1.00 97.94 173 CYS A CA 1
ATOM 1342 C C . CYS A 1 173 ? -10.146 0.495 4.824 1.00 97.94 173 CYS A C 1
ATOM 1344 O O . CYS A 1 173 ? -10.404 0.900 5.958 1.00 97.94 173 CYS A O 1
ATOM 1346 N N . THR A 1 174 ? -10.871 0.859 3.763 1.00 98.00 174 THR A N 1
ATOM 1347 C CA . THR A 1 174 ? -12.032 1.756 3.862 1.00 98.00 174 THR A CA 1
ATOM 1348 C C . THR A 1 174 ? -13.157 1.129 4.684 1.00 98.00 174 THR A C 1
ATOM 1350 O O . THR A 1 174 ? -13.720 1.793 5.554 1.00 98.00 174 THR A O 1
ATOM 1353 N N . PHE A 1 175 ? -13.456 -0.161 4.481 1.00 97.31 175 PHE A N 1
ATOM 1354 C CA . PHE A 1 175 ? -14.413 -0.890 5.321 1.00 97.31 175 PHE A CA 1
ATOM 1355 C C . PHE A 1 175 ? -14.028 -0.811 6.803 1.00 97.31 175 PHE A C 1
ATOM 1357 O O . PHE A 1 175 ? -14.860 -0.481 7.648 1.00 97.31 175 PHE A O 1
ATOM 1364 N N . LEU A 1 176 ? -12.762 -1.090 7.123 1.00 95.69 176 LEU A N 1
ATOM 1365 C CA . LEU A 1 176 ? -12.251 -1.068 8.491 1.00 95.69 176 LEU A CA 1
ATOM 1366 C C . LEU A 1 176 ? -12.336 0.331 9.117 1.00 95.69 176 LEU A C 1
ATOM 1368 O O . LEU A 1 176 ? -12.738 0.448 10.278 1.00 95.69 176 LEU A O 1
ATOM 1372 N N . LEU A 1 177 ? -12.006 1.377 8.354 1.00 96.75 177 LEU A N 1
ATOM 1373 C CA . LEU A 1 177 ? -12.130 2.776 8.768 1.00 96.75 177 LEU A CA 1
ATOM 1374 C C . LEU A 1 177 ? -13.583 3.140 9.084 1.00 96.75 177 LEU A C 1
ATOM 1376 O O . LEU A 1 177 ? -13.891 3.551 10.201 1.00 96.75 177 LEU A O 1
ATOM 1380 N N . VAL A 1 178 ? -14.497 2.932 8.136 1.00 96.62 178 VAL A N 1
ATOM 1381 C CA . VAL A 1 178 ? -15.913 3.294 8.304 1.00 96.62 178 VAL A CA 1
ATOM 1382 C C . VAL A 1 178 ? -16.560 2.478 9.417 1.00 96.62 178 VAL A C 1
ATOM 1384 O O . VAL A 1 178 ? -17.329 3.018 10.210 1.00 96.62 178 VAL A O 1
ATOM 1387 N N . ARG A 1 179 ? -16.215 1.190 9.542 1.00 93.12 179 ARG A N 1
ATOM 1388 C CA . ARG A 1 179 ? -16.716 0.338 10.629 1.00 93.12 179 ARG A CA 1
ATOM 1389 C C . ARG A 1 179 ? -16.326 0.882 11.993 1.00 93.12 179 ARG A C 1
ATOM 1391 O O . ARG A 1 179 ? -17.071 0.672 12.951 1.00 93.12 179 ARG A O 1
ATOM 1398 N N . ARG A 1 180 ? -15.152 1.501 12.080 1.00 90.88 180 ARG A N 1
ATOM 1399 C CA . ARG A 1 180 ? -14.635 2.078 13.310 1.00 90.88 180 ARG A CA 1
ATOM 1400 C C . ARG A 1 180 ? -15.300 3.407 13.651 1.00 90.88 180 ARG A C 1
ATOM 1402 O O . ARG A 1 180 ? -15.652 3.604 14.804 1.00 90.88 180 ARG A O 1
ATOM 1409 N N . LEU A 1 181 ? -15.480 4.275 12.660 1.00 93.19 181 LEU A N 1
ATOM 1410 C CA . LEU A 1 181 ? -16.043 5.612 12.856 1.00 93.19 181 LEU A CA 1
ATOM 1411 C C . LEU A 1 181 ? -17.563 5.611 13.032 1.00 93.19 181 LEU A C 1
ATOM 1413 O O . LEU A 1 181 ? -18.102 6.460 13.732 1.00 93.19 181 LEU A O 1
ATOM 1417 N N . LEU A 1 182 ? -18.251 4.694 12.352 1.00 94.00 182 LEU A N 1
ATOM 1418 C CA . LEU A 1 182 ? -19.700 4.715 12.200 1.00 94.00 182 LEU A CA 1
ATOM 1419 C C . LEU A 1 182 ? -20.297 3.349 12.574 1.00 94.00 182 LEU A C 1
ATOM 1421 O O . LEU A 1 182 ? -20.147 2.864 13.695 1.00 94.00 182 LEU A O 1
ATOM 1425 N N . SER A 1 183 ? -21.001 2.707 11.641 1.00 92.81 183 SER A N 1
ATOM 1426 C CA . SER A 1 183 ? -21.722 1.457 11.864 1.00 92.81 183 SER A CA 1
ATOM 1427 C C . SER A 1 183 ? -21.296 0.371 10.879 1.00 92.81 183 SER A C 1
ATOM 1429 O O . SER A 1 183 ? -20.709 0.637 9.830 1.00 92.81 183 SER A O 1
ATOM 1431 N N . LEU A 1 184 ? -21.618 -0.884 11.206 1.00 92.94 184 LEU A N 1
ATOM 1432 C CA . LEU A 1 184 ? -21.389 -2.013 10.304 1.00 92.94 184 LEU A CA 1
ATOM 1433 C C . LEU A 1 184 ? -22.152 -1.862 8.984 1.00 92.94 184 LEU A C 1
ATOM 1435 O O . LEU A 1 184 ? -21.596 -2.165 7.934 1.00 92.94 184 LEU A O 1
ATOM 1439 N N . THR A 1 185 ? -23.399 -1.390 9.037 1.00 94.69 185 THR A N 1
ATOM 1440 C CA . THR A 1 185 ? -24.220 -1.177 7.841 1.00 94.69 185 THR A CA 1
ATOM 1441 C C . THR A 1 185 ? -23.553 -0.176 6.911 1.00 94.69 185 THR A C 1
ATOM 1443 O O . THR A 1 185 ? -23.338 -0.491 5.749 1.00 94.69 185 THR A O 1
ATOM 1446 N N . LEU A 1 186 ? -23.136 0.984 7.433 1.00 96.69 186 LEU A N 1
ATOM 1447 C CA . LEU A 1 186 ? -22.441 1.990 6.631 1.00 96.69 186 LEU A CA 1
ATOM 1448 C C . LEU A 1 186 ? -21.105 1.469 6.100 1.00 96.69 186 LEU A C 1
ATOM 1450 O O . LEU A 1 186 ? -20.785 1.710 4.946 1.00 96.69 186 LEU A O 1
ATOM 1454 N N . ALA A 1 187 ? -20.361 0.692 6.888 1.00 96.50 187 ALA A N 1
ATOM 1455 C CA . ALA A 1 187 ? -19.112 0.094 6.430 1.00 96.50 187 ALA A CA 1
ATOM 1456 C C . ALA A 1 187 ? -19.316 -0.867 5.254 1.00 96.50 187 ALA A C 1
ATOM 1458 O O . ALA A 1 187 ? -18.584 -0.789 4.270 1.00 96.50 187 ALA A O 1
ATOM 1459 N N . LEU A 1 188 ? -20.312 -1.755 5.337 1.00 97.12 188 LEU A N 1
ATOM 1460 C CA . LEU A 1 188 ? -20.648 -2.679 4.254 1.00 97.12 188 LEU A CA 1
ATOM 1461 C C . LEU A 1 188 ? -21.153 -1.925 3.020 1.00 97.12 188 LEU A C 1
ATOM 1463 O O . LEU A 1 188 ? -20.702 -2.221 1.917 1.00 97.12 188 LEU A O 1
ATOM 1467 N N . THR A 1 189 ? -22.017 -0.922 3.199 1.00 97.88 189 THR A N 1
ATOM 1468 C CA . THR A 1 189 ? -22.499 -0.077 2.099 1.00 97.88 189 THR A CA 1
ATOM 1469 C C . THR A 1 189 ? -21.340 0.638 1.410 1.00 97.88 189 THR A C 1
ATOM 1471 O O . THR A 1 189 ? -21.208 0.537 0.194 1.00 97.88 189 THR A O 1
ATOM 1474 N N . THR A 1 190 ? -20.448 1.292 2.159 1.00 97.88 190 THR A N 1
ATOM 1475 C CA . THR A 1 190 ? -19.275 1.964 1.585 1.00 97.88 190 THR A CA 1
ATOM 1476 C C . THR A 1 190 ? -18.342 0.977 0.889 1.00 97.88 190 THR A C 1
ATOM 1478 O O . THR A 1 190 ? -17.824 1.286 -0.180 1.00 97.88 190 THR A O 1
ATOM 1481 N N . ALA A 1 191 ? -18.152 -0.224 1.442 1.00 98.12 191 ALA A N 1
ATOM 1482 C CA . ALA A 1 191 ? -17.327 -1.254 0.818 1.00 98.12 191 ALA A CA 1
ATOM 1483 C C . ALA A 1 191 ? -17.914 -1.739 -0.518 1.00 98.12 191 ALA A C 1
ATOM 1485 O O . ALA A 1 191 ? -17.167 -1.860 -1.485 1.00 98.12 191 ALA A O 1
ATOM 1486 N N . VAL A 1 192 ? -19.234 -1.959 -0.603 1.00 98.31 192 VAL A N 1
ATOM 1487 C CA . VAL A 1 192 ? -19.926 -2.280 -1.868 1.00 98.31 192 VAL A CA 1
ATOM 1488 C C . VAL A 1 192 ? -19.778 -1.135 -2.865 1.00 98.31 192 VAL A C 1
ATOM 1490 O O . VAL A 1 192 ? -19.389 -1.367 -4.008 1.00 98.31 192 VAL A O 1
ATOM 1493 N N . LEU A 1 193 ? -20.055 0.099 -2.432 1.00 98.19 193 LEU A N 1
ATOM 1494 C CA . LEU A 1 193 ? -19.955 1.277 -3.289 1.00 98.19 193 LEU A CA 1
ATOM 1495 C C . LEU A 1 193 ? -18.544 1.411 -3.859 1.00 98.19 193 LEU A C 1
ATOM 1497 O O . LEU A 1 193 ? -18.401 1.531 -5.067 1.00 98.19 193 LEU A O 1
ATOM 1501 N N . LEU A 1 194 ? -17.504 1.307 -3.029 1.00 98.19 194 LEU A N 1
ATOM 1502 C CA . LEU A 1 194 ? -16.113 1.416 -3.472 1.00 98.19 194 LEU A CA 1
ATOM 1503 C C . LEU A 1 194 ? -15.663 0.219 -4.327 1.00 98.19 194 LEU A C 1
ATOM 1505 O O . LEU A 1 194 ? -14.890 0.385 -5.274 1.00 98.19 194 LEU A O 1
ATOM 1509 N N . ALA A 1 195 ? -16.154 -0.989 -4.032 1.00 98.31 195 ALA A N 1
ATOM 1510 C CA . ALA A 1 195 ? -15.881 -2.178 -4.837 1.00 98.31 195 ALA A CA 1
ATOM 1511 C C . ALA A 1 195 ? -16.396 -2.020 -6.275 1.00 98.31 195 ALA A C 1
ATOM 1513 O O . ALA A 1 195 ? -15.692 -2.446 -7.194 1.00 98.31 195 ALA A O 1
ATOM 1514 N N . CYS A 1 196 ? -17.553 -1.366 -6.443 1.00 97.88 196 CYS A N 1
ATOM 1515 C CA . CYS A 1 196 ? -18.238 -1.122 -7.716 1.00 97.88 196 CYS A CA 1
ATOM 1516 C C . CYS A 1 196 ? -17.990 0.275 -8.318 1.00 97.88 196 CYS A C 1
ATOM 1518 O O . CYS A 1 196 ? -18.460 0.556 -9.420 1.00 97.88 196 CYS A O 1
ATOM 1520 N N . TYR A 1 197 ? -17.294 1.171 -7.613 1.00 97.88 197 TYR A N 1
ATOM 1521 C CA . TYR A 1 197 ? -17.138 2.558 -8.043 1.00 97.88 197 TYR A CA 1
ATOM 1522 C C . TYR A 1 197 ? -16.239 2.642 -9.275 1.00 97.88 197 TYR A C 1
ATOM 1524 O O . TYR A 1 197 ? -15.051 2.321 -9.213 1.00 97.88 197 TYR A O 1
ATOM 1532 N N . HIS A 1 198 ? -16.809 3.108 -10.387 1.00 96.19 198 HIS A N 1
ATOM 1533 C CA . HIS A 1 198 ? -16.169 3.086 -11.701 1.00 96.19 198 HIS A CA 1
ATOM 1534 C C . HIS A 1 198 ? -14.772 3.720 -11.710 1.00 96.19 198 HIS A C 1
ATOM 1536 O O . HIS A 1 198 ? -13.829 3.081 -12.166 1.00 96.19 198 HIS A O 1
ATOM 1542 N N . TYR A 1 199 ? -14.607 4.923 -11.147 1.00 96.00 199 TYR A N 1
ATOM 1543 C CA . TYR A 1 199 ? -13.305 5.602 -11.118 1.00 96.00 199 TYR A CA 1
ATOM 1544 C C . TYR A 1 199 ? -12.269 4.840 -10.297 1.00 96.00 199 TYR A C 1
ATOM 1546 O O . TYR A 1 199 ? -11.124 4.695 -10.714 1.00 96.00 199 TYR A O 1
ATOM 1554 N N . HIS A 1 200 ? -12.669 4.302 -9.146 1.00 97.81 200 HIS A N 1
ATOM 1555 C CA . HIS A 1 200 ? -11.753 3.526 -8.324 1.00 97.81 200 HIS A CA 1
ATOM 1556 C C . HIS A 1 200 ? -11.352 2.217 -9.014 1.00 97.81 200 HIS A C 1
ATOM 1558 O O . HIS A 1 200 ? -10.191 1.821 -8.932 1.00 97.81 200 HIS A O 1
ATOM 1564 N N . ILE A 1 201 ? -12.281 1.541 -9.700 1.00 97.94 201 ILE A N 1
ATOM 1565 C CA . ILE A 1 201 ? -11.954 0.369 -10.522 1.00 97.94 201 ILE A CA 1
ATOM 1566 C C . ILE A 1 201 ? -10.984 0.780 -11.629 1.00 97.94 201 ILE A C 1
ATOM 1568 O O . ILE A 1 201 ? -9.938 0.152 -11.755 1.00 97.94 201 ILE A O 1
ATOM 1572 N N . HIS A 1 202 ? -11.298 1.842 -12.373 1.00 95.81 202 HIS A N 1
ATOM 1573 C CA . HIS A 1 202 ? -10.483 2.345 -13.474 1.00 95.81 202 HIS A CA 1
ATOM 1574 C C . HIS A 1 202 ? -9.035 2.585 -13.036 1.00 95.81 202 HIS A C 1
ATOM 1576 O O . HIS A 1 202 ? -8.148 1.908 -13.541 1.00 95.81 202 HIS A O 1
ATOM 1582 N N . TYR A 1 203 ? -8.795 3.426 -12.023 1.00 95.50 203 TYR A N 1
ATOM 1583 C CA . TYR A 1 203 ? -7.435 3.706 -11.546 1.00 95.50 203 TYR A CA 1
ATOM 1584 C C . TYR A 1 203 ? -6.736 2.486 -10.939 1.00 95.50 203 TYR A C 1
ATOM 1586 O O . TYR A 1 203 ? -5.530 2.342 -11.092 1.00 95.50 203 TYR A O 1
ATOM 1594 N N . SER A 1 204 ? -7.470 1.566 -10.302 1.00 97.25 204 SER A N 1
ATOM 1595 C CA . SER A 1 204 ? -6.876 0.307 -9.821 1.00 97.25 204 SER A CA 1
ATOM 1596 C C . SER A 1 204 ? -6.525 -0.682 -10.933 1.00 97.25 204 SER A C 1
ATOM 1598 O O . SER A 1 204 ? -5.818 -1.650 -10.683 1.00 97.25 204 SER A O 1
ATOM 1600 N N . ARG A 1 205 ? -7.029 -0.469 -12.152 1.00 97.12 205 ARG A N 1
ATOM 1601 C CA . ARG A 1 205 ? -6.718 -1.279 -13.334 1.00 97.12 205 ARG A CA 1
ATOM 1602 C C . ARG A 1 205 ? -5.694 -0.614 -14.249 1.00 97.12 205 ARG A C 1
ATOM 1604 O O . ARG A 1 205 ? -5.415 -1.166 -15.305 1.00 97.12 205 ARG A O 1
ATOM 1611 N N . LEU A 1 206 ? -5.149 0.537 -13.863 1.00 96.06 206 LEU A N 1
ATOM 1612 C CA . LEU A 1 206 ? -4.032 1.165 -14.555 1.00 96.06 206 LEU A CA 1
ATOM 1613 C C . LEU A 1 206 ? -2.719 0.804 -13.859 1.00 96.06 206 LEU A C 1
ATOM 1615 O O . LEU A 1 206 ? -2.649 0.679 -12.640 1.00 96.06 206 LEU A O 1
ATOM 1619 N N . GLY A 1 207 ? -1.668 0.682 -14.656 1.00 95.19 207 GLY A N 1
ATOM 1620 C CA . GLY A 1 207 ? -0.267 0.487 -14.297 1.00 95.19 207 GLY A CA 1
ATOM 1621 C C . GLY A 1 207 ? 0.404 1.645 -13.565 1.00 95.19 207 GLY A C 1
ATOM 1622 O O . GLY A 1 207 ? 1.580 1.912 -13.806 1.00 95.19 207 GLY A O 1
ATOM 1623 N N . SER A 1 208 ? -0.348 2.389 -12.759 1.00 93.12 208 SER A N 1
ATOM 1624 C CA . SER A 1 208 ? -0.015 3.756 -12.394 1.00 93.12 208 SER A CA 1
ATOM 1625 C C . SER A 1 208 ? -0.296 4.054 -10.923 1.00 93.12 208 SER A C 1
ATOM 1627 O O . SER A 1 208 ? -1.255 3.560 -10.327 1.00 93.12 208 SER A O 1
ATOM 1629 N N . ASN A 1 209 ? 0.539 4.904 -10.327 1.00 93.94 209 ASN A N 1
ATOM 1630 C CA . ASN A 1 209 ? 0.600 5.098 -8.879 1.00 93.94 209 ASN A CA 1
ATOM 1631 C C . ASN A 1 209 ? -0.605 5.795 -8.225 1.00 93.94 209 ASN A C 1
ATOM 1633 O O . ASN A 1 209 ? -0.715 5.759 -7.003 1.00 93.94 209 ASN A O 1
ATOM 1637 N N . GLN A 1 210 ? -1.531 6.381 -8.991 1.00 91.94 210 GLN A N 1
ATOM 1638 C CA . GLN A 1 210 ? -2.629 7.206 -8.451 1.00 91.94 210 GLN A CA 1
ATOM 1639 C C . GLN A 1 210 ? -3.542 6.456 -7.468 1.00 91.94 210 GLN A C 1
ATOM 1641 O O . GLN A 1 210 ? -4.108 7.055 -6.557 1.00 91.94 210 GLN A O 1
ATOM 1646 N N . ILE A 1 211 ? -3.706 5.138 -7.629 1.00 95.31 211 ILE A N 1
ATOM 1647 C CA . ILE A 1 211 ? -4.571 4.356 -6.735 1.00 95.31 211 ILE A CA 1
ATOM 1648 C C . ILE A 1 211 ? -3.978 4.177 -5.329 1.00 95.31 211 ILE A C 1
ATOM 1650 O O . ILE A 1 211 ? -4.724 3.905 -4.382 1.00 95.31 211 ILE A O 1
ATOM 1654 N N . ALA A 1 212 ? -2.658 4.353 -5.174 1.00 95.25 212 ALA A N 1
ATOM 1655 C CA . ALA A 1 212 ? -1.960 4.252 -3.893 1.00 95.25 212 ALA A CA 1
ATOM 1656 C C . ALA A 1 212 ? -2.627 5.112 -2.817 1.00 95.25 212 ALA A C 1
ATOM 1658 O O . ALA A 1 212 ? -2.739 4.694 -1.660 1.00 95.25 212 ALA A O 1
ATOM 1659 N N . ASP A 1 213 ? -3.144 6.273 -3.218 1.00 92.38 213 ASP A N 1
ATOM 1660 C CA . ASP A 1 213 ? -3.632 7.276 -2.291 1.00 92.38 213 ASP A CA 1
ATOM 1661 C C . ASP A 1 213 ? -4.807 6.801 -1.467 1.00 92.38 213 ASP A C 1
ATOM 1663 O O . ASP A 1 213 ? -4.855 6.977 -0.246 1.00 92.38 213 ASP A O 1
ATOM 1667 N N . THR A 1 214 ? -5.715 6.103 -2.138 1.00 93.38 214 THR A N 1
ATOM 1668 C CA . THR A 1 214 ? -6.922 5.593 -1.502 1.00 93.38 214 THR A CA 1
ATOM 1669 C C . THR A 1 214 ? -6.573 4.574 -0.417 1.00 93.38 214 THR A C 1
ATOM 1671 O O . THR A 1 214 ? -7.194 4.563 0.645 1.00 93.38 214 THR A O 1
ATOM 1674 N N . LEU A 1 215 ? -5.556 3.736 -0.648 1.00 96.69 215 LEU A N 1
ATOM 1675 C CA . LEU A 1 215 ? -5.093 2.766 0.340 1.00 96.69 215 LEU A CA 1
ATOM 1676 C C . LEU A 1 215 ? -4.398 3.455 1.517 1.00 96.69 215 LEU A C 1
ATOM 1678 O O . LEU A 1 215 ? -4.780 3.230 2.668 1.00 96.69 215 LEU A O 1
ATOM 1682 N N . PHE A 1 216 ? -3.379 4.273 1.242 1.00 96.25 216 PHE A N 1
ATOM 1683 C CA . PHE A 1 216 ? -2.540 4.856 2.289 1.00 96.25 216 PHE A CA 1
ATOM 1684 C C . PHE A 1 216 ? -3.332 5.785 3.209 1.00 96.25 216 PHE A C 1
ATOM 1686 O O . PHE A 1 216 ? -3.183 5.689 4.427 1.00 96.25 216 PHE A O 1
ATOM 1693 N N . VAL A 1 217 ? -4.224 6.619 2.662 1.00 95.75 217 VAL A N 1
ATOM 1694 C CA . VAL A 1 217 ? -5.078 7.507 3.466 1.00 95.75 217 VAL A CA 1
ATOM 1695 C C . VAL A 1 217 ? -6.037 6.699 4.339 1.00 95.75 217 VAL A C 1
ATOM 1697 O O . VAL A 1 217 ? -6.106 6.928 5.547 1.00 95.75 217 VAL A O 1
ATOM 1700 N N . ALA A 1 218 ? -6.745 5.717 3.768 1.00 97.06 218 ALA A N 1
ATOM 1701 C CA . ALA A 1 218 ? -7.695 4.906 4.528 1.00 97.06 218 ALA A CA 1
ATOM 1702 C C . ALA A 1 218 ? -7.005 4.109 5.648 1.00 97.06 218 ALA A C 1
ATOM 1704 O O . ALA A 1 218 ? -7.511 4.046 6.771 1.00 97.06 218 ALA A O 1
ATOM 1705 N N . LEU A 1 219 ? -5.835 3.528 5.362 1.00 97.50 219 LEU A N 1
ATOM 1706 C CA . LEU A 1 219 ? -5.053 2.772 6.336 1.00 97.50 219 LEU A CA 1
ATOM 1707 C C . LEU A 1 219 ? -4.489 3.673 7.444 1.00 97.50 219 LEU A C 1
ATOM 1709 O O . LEU A 1 219 ? -4.593 3.313 8.617 1.00 97.50 219 LEU A O 1
ATOM 1713 N N . ALA A 1 220 ? -3.933 4.837 7.093 1.00 97.06 220 ALA A N 1
ATOM 1714 C CA . ALA A 1 220 ? -3.405 5.796 8.060 1.00 97.06 220 ALA A CA 1
ATOM 1715 C C . ALA A 1 220 ? -4.507 6.293 9.002 1.00 97.06 220 ALA A C 1
ATOM 1717 O O . ALA A 1 220 ? -4.354 6.214 10.218 1.00 97.06 220 ALA A O 1
ATOM 1718 N N . LEU A 1 221 ? -5.654 6.715 8.460 1.00 96.69 221 LEU A N 1
ATOM 1719 C CA . LEU A 1 221 ? -6.790 7.152 9.273 1.00 96.69 221 LEU A CA 1
ATOM 1720 C C . LEU A 1 221 ? -7.321 6.020 10.154 1.00 96.69 221 LEU A C 1
ATOM 1722 O O . LEU A 1 221 ? -7.605 6.237 11.330 1.00 96.69 221 LEU A O 1
ATOM 1726 N N . TRP A 1 222 ? -7.418 4.795 9.635 1.00 96.38 222 TRP A N 1
ATOM 1727 C CA . TRP A 1 222 ? -7.879 3.672 10.447 1.00 96.38 222 TRP A CA 1
ATOM 1728 C C . TRP A 1 222 ? -6.937 3.379 11.619 1.00 96.38 222 TRP A C 1
ATOM 1730 O O . TRP A 1 222 ? -7.412 3.152 12.733 1.00 96.38 222 TRP A O 1
ATOM 1740 N N . LEU A 1 223 ? -5.619 3.411 11.393 1.00 95.44 223 LEU A N 1
ATOM 1741 C CA . LEU A 1 223 ? -4.617 3.249 12.449 1.00 95.44 223 LEU A CA 1
ATOM 1742 C C . LEU A 1 223 ? -4.652 4.408 13.449 1.00 95.44 223 LEU A C 1
ATOM 1744 O O . LEU A 1 223 ? -4.594 4.158 14.650 1.00 95.44 223 LEU A O 1
ATOM 1748 N N . LEU A 1 224 ? -4.817 5.643 12.975 1.00 94.56 224 LEU A N 1
ATOM 1749 C CA . LEU A 1 224 ? -4.924 6.838 13.810 1.00 94.56 224 LEU A CA 1
ATOM 1750 C C . LEU A 1 224 ? -6.117 6.745 14.770 1.00 94.56 224 LEU A C 1
ATOM 1752 O O . LEU A 1 224 ? -5.938 6.801 15.986 1.00 94.56 224 LEU A O 1
ATOM 1756 N N . TYR A 1 225 ? -7.324 6.522 14.242 1.00 92.56 225 TYR A N 1
ATOM 1757 C CA . TYR A 1 225 ? -8.525 6.369 15.069 1.00 92.56 225 TYR A CA 1
ATOM 1758 C C . TYR A 1 225 ? -8.445 5.127 15.958 1.00 92.56 225 TYR A C 1
ATOM 1760 O O . TYR A 1 225 ? -8.901 5.142 17.100 1.00 92.56 225 TYR A O 1
ATOM 1768 N N . ARG A 1 226 ? -7.796 4.052 15.488 1.00 89.56 226 ARG A N 1
ATOM 1769 C CA . ARG A 1 226 ? -7.558 2.880 16.332 1.00 89.56 226 ARG A CA 1
ATOM 1770 C C . ARG A 1 226 ? -6.654 3.163 17.508 1.00 89.56 226 ARG A C 1
ATOM 1772 O O . ARG A 1 226 ? -7.009 2.768 18.620 1.00 89.56 226 ARG A O 1
ATOM 1779 N N . GLY A 1 227 ? -5.550 3.856 17.281 1.00 88.56 227 GLY A N 1
ATOM 1780 C CA . GLY A 1 227 ? -4.647 4.285 18.337 1.00 88.56 227 GLY A CA 1
ATOM 1781 C C . GLY A 1 227 ? -5.306 5.247 19.315 1.00 88.56 227 GLY A C 1
ATOM 1782 O O . GLY A 1 227 ? -5.039 5.145 20.511 1.00 88.56 227 GLY A O 1
ATOM 1783 N N . TYR A 1 228 ? -6.184 6.128 18.830 1.00 88.81 228 TYR A N 1
ATOM 1784 C CA . TYR A 1 228 ? -6.937 7.060 19.665 1.00 88.81 228 TYR A CA 1
ATOM 1785 C C . TYR A 1 228 ? -7.909 6.335 20.605 1.00 88.81 228 TYR A C 1
ATOM 1787 O O . TYR A 1 228 ? -7.772 6.460 21.819 1.00 88.81 228 TYR A O 1
ATOM 1795 N N . ASP A 1 229 ? -8.822 5.505 20.084 1.00 84.88 229 ASP A N 1
ATOM 1796 C CA . ASP A 1 229 ? -9.850 4.885 20.939 1.00 84.88 229 ASP A CA 1
ATOM 1797 C C . ASP A 1 229 ? -9.271 3.838 21.899 1.00 84.88 229 ASP A C 1
ATOM 1799 O O . ASP A 1 229 ? -9.793 3.619 22.989 1.00 84.88 229 ASP A O 1
ATOM 1803 N N . THR A 1 230 ? -8.234 3.111 21.466 1.00 84.88 230 THR A N 1
ATOM 1804 C CA . THR A 1 230 ? -7.676 1.993 22.247 1.00 84.88 230 THR A CA 1
ATOM 1805 C C . THR A 1 230 ? -6.544 2.423 23.174 1.00 84.88 230 THR A C 1
ATOM 1807 O O . THR A 1 230 ? -6.076 1.606 23.966 1.00 84.88 230 THR A O 1
ATOM 1810 N N . GLY A 1 231 ? -6.047 3.659 23.043 1.00 82.19 231 GLY A N 1
ATOM 1811 C CA . GLY A 1 231 ? -4.829 4.121 23.717 1.00 82.19 231 GLY A CA 1
ATOM 1812 C C . GLY A 1 231 ? -3.567 3.339 23.321 1.00 82.19 231 GLY A C 1
ATOM 1813 O O . GLY A 1 231 ? -2.544 3.410 24.002 1.00 82.19 231 GLY A O 1
ATOM 1814 N N . ASN A 1 232 ? -3.616 2.551 22.242 1.00 81.88 232 ASN A N 1
ATOM 1815 C CA . ASN A 1 232 ? -2.517 1.687 21.837 1.00 81.88 232 ASN A CA 1
ATOM 1816 C C . ASN A 1 232 ? -1.476 2.473 21.032 1.00 81.88 232 ASN A C 1
ATOM 1818 O O . ASN A 1 232 ? -1.615 2.667 19.825 1.00 81.88 232 ASN A O 1
ATOM 1822 N N . TRP A 1 233 ? -0.384 2.860 21.691 1.00 81.69 233 TRP A N 1
ATOM 1823 C CA . TRP A 1 233 ? 0.751 3.579 21.093 1.00 81.69 233 TRP A CA 1
ATOM 1824 C C . TRP A 1 233 ? 1.326 2.918 19.824 1.00 81.69 233 TRP A C 1
ATOM 1826 O O . TRP A 1 233 ? 1.896 3.597 18.973 1.00 81.69 233 TRP A O 1
ATOM 1836 N N . ARG A 1 234 ? 1.162 1.599 19.652 1.00 85.75 234 ARG A N 1
ATOM 1837 C CA . ARG A 1 234 ? 1.635 0.878 18.457 1.00 85.75 234 ARG A CA 1
ATOM 1838 C C . ARG A 1 234 ? 0.903 1.299 17.194 1.00 85.75 234 ARG A C 1
ATOM 1840 O O . ARG A 1 234 ? 1.481 1.283 16.116 1.00 85.75 234 ARG A O 1
ATOM 1847 N N . ASP A 1 235 ? -0.367 1.653 17.323 1.00 89.00 235 ASP A N 1
ATOM 1848 C CA . ASP A 1 235 ? -1.174 2.057 16.178 1.00 89.00 235 ASP A CA 1
ATOM 1849 C C . ASP A 1 235 ? -0.760 3.445 15.695 1.00 89.00 235 ASP A C 1
ATOM 1851 O O . ASP A 1 235 ? -0.691 3.675 14.492 1.00 89.00 235 ASP A O 1
ATOM 1855 N N . TRP A 1 236 ? -0.339 4.312 16.619 1.00 88.19 236 TRP A N 1
ATOM 1856 C CA . TRP A 1 236 ? 0.318 5.580 16.305 1.00 88.19 236 TRP A CA 1
ATOM 1857 C C . TRP A 1 236 ? 1.655 5.364 15.588 1.00 88.19 236 TRP A C 1
ATOM 1859 O O . TRP A 1 236 ? 1.913 5.983 14.558 1.00 88.19 236 TRP A O 1
ATOM 1869 N N . ALA A 1 237 ? 2.477 4.439 16.088 1.00 91.25 237 ALA A N 1
ATOM 1870 C CA . ALA A 1 237 ? 3.745 4.064 15.466 1.00 91.25 237 ALA A CA 1
ATOM 1871 C C . ALA A 1 237 ? 3.558 3.529 14.032 1.00 91.25 237 ALA A C 1
ATOM 1873 O O . ALA A 1 237 ? 4.206 3.997 13.096 1.00 91.25 237 ALA A O 1
ATOM 1874 N N . LEU A 1 238 ? 2.628 2.588 13.837 1.00 93.00 238 LEU A N 1
ATOM 1875 C CA . LEU A 1 238 ? 2.290 2.055 12.514 1.00 93.00 238 LEU A CA 1
ATOM 1876 C C . LEU A 1 238 ? 1.694 3.130 11.600 1.00 93.00 238 LEU A C 1
ATOM 1878 O O . LEU A 1 238 ? 2.021 3.158 10.418 1.00 93.00 238 LEU A O 1
ATOM 1882 N N . CYS A 1 239 ? 0.863 4.033 12.130 1.00 94.38 239 CYS A N 1
ATOM 1883 C CA . CYS A 1 239 ? 0.347 5.172 11.376 1.00 94.38 239 CYS A CA 1
ATOM 1884 C C . CYS A 1 239 ? 1.496 6.035 10.836 1.00 94.38 239 CYS A C 1
ATOM 1886 O O . CYS A 1 239 ? 1.487 6.384 9.659 1.00 94.38 239 CYS A O 1
ATOM 1888 N N . GLY A 1 240 ? 2.513 6.323 11.656 1.00 93.12 240 GLY A N 1
ATOM 1889 C CA . GLY A 1 240 ? 3.707 7.059 11.229 1.00 93.12 240 GLY A CA 1
ATOM 1890 C C . GLY A 1 240 ? 4.459 6.368 10.088 1.00 93.12 240 GLY A C 1
ATOM 1891 O O . GLY A 1 240 ? 4.812 7.020 9.107 1.00 93.12 240 GLY A O 1
ATOM 1892 N N . VAL A 1 241 ? 4.632 5.042 10.163 1.00 93.31 241 VAL A N 1
ATOM 1893 C CA . VAL A 1 241 ? 5.248 4.250 9.080 1.00 93.31 241 VAL A CA 1
ATOM 1894 C C . VAL A 1 241 ? 4.423 4.334 7.797 1.00 93.31 241 VAL A C 1
ATOM 1896 O O . VAL A 1 241 ? 4.983 4.569 6.732 1.00 93.31 241 VAL A O 1
ATOM 1899 N N . VAL A 1 242 ? 3.100 4.176 7.885 1.00 95.06 242 VAL A N 1
ATOM 1900 C CA . VAL A 1 242 ? 2.198 4.231 6.722 1.00 95.06 242 VAL A CA 1
ATOM 1901 C C . VAL A 1 242 ? 2.227 5.612 6.068 1.00 95.06 242 VAL A C 1
ATOM 1903 O O . VAL A 1 242 ? 2.353 5.697 4.850 1.00 95.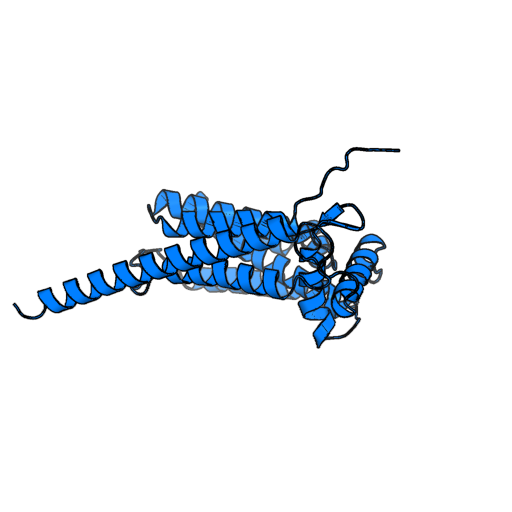06 242 VAL A O 1
ATOM 1906 N N . VAL A 1 243 ? 2.172 6.689 6.857 1.00 93.81 243 VAL A N 1
ATOM 1907 C CA . VAL A 1 243 ? 2.258 8.070 6.352 1.00 93.81 243 VAL A CA 1
ATOM 1908 C C . VAL A 1 243 ? 3.623 8.345 5.717 1.00 93.81 243 VAL A C 1
ATOM 1910 O O . VAL A 1 243 ? 3.681 8.953 4.651 1.00 93.81 243 VAL A O 1
ATOM 1913 N N . GLY A 1 244 ? 4.712 7.869 6.327 1.00 91.56 244 GLY A N 1
ATOM 1914 C CA . GLY A 1 244 ? 6.056 7.974 5.756 1.00 91.56 244 GLY A CA 1
ATOM 1915 C C . GLY A 1 244 ? 6.192 7.206 4.439 1.00 91.56 244 GLY A C 1
ATOM 1916 O O . GLY A 1 244 ? 6.704 7.746 3.464 1.00 91.56 244 GLY A O 1
ATOM 1917 N N . MET A 1 245 ? 5.669 5.977 4.377 1.00 91.38 245 MET A N 1
ATOM 1918 C CA . MET A 1 245 ? 5.650 5.160 3.160 1.00 91.38 245 MET A CA 1
ATOM 1919 C C . MET A 1 245 ? 4.846 5.835 2.043 1.00 91.38 245 MET A C 1
ATOM 1921 O O . MET A 1 245 ? 5.282 5.837 0.895 1.00 91.38 245 MET A O 1
ATOM 1925 N N . ALA A 1 246 ? 3.709 6.451 2.382 1.00 92.38 246 ALA A N 1
ATOM 1926 C CA . ALA A 1 246 ? 2.841 7.133 1.427 1.00 92.38 246 ALA A CA 1
ATOM 1927 C C . ALA A 1 246 ? 3.572 8.246 0.658 1.00 92.38 246 ALA A C 1
ATOM 1929 O O . ALA A 1 246 ? 3.351 8.406 -0.540 1.00 92.38 246 ALA A O 1
ATOM 1930 N N . GLN A 1 247 ? 4.515 8.952 1.297 1.00 88.62 247 GLN A N 1
ATOM 1931 C CA . GLN A 1 247 ? 5.319 9.988 0.631 1.00 88.62 247 GLN A CA 1
ATOM 1932 C C . GLN A 1 247 ? 6.113 9.440 -0.560 1.00 88.62 247 GLN A C 1
ATOM 1934 O O . GLN A 1 247 ? 6.261 10.123 -1.567 1.00 88.62 247 GLN A O 1
ATOM 1939 N N . TYR A 1 248 ? 6.556 8.184 -0.497 1.00 89.50 248 TYR A N 1
ATOM 1940 C CA . TYR A 1 248 ? 7.288 7.550 -1.592 1.00 89.50 248 TYR A CA 1
ATOM 1941 C C . TYR A 1 248 ? 6.387 7.085 -2.743 1.00 89.50 248 TYR A C 1
ATOM 1943 O O . TYR A 1 248 ? 6.896 6.665 -3.771 1.00 89.50 248 TYR A O 1
ATOM 1951 N N . PHE A 1 249 ? 5.064 7.167 -2.613 1.00 88.44 249 PHE A N 1
ATOM 1952 C CA . PHE A 1 249 ? 4.120 6.819 -3.682 1.00 88.44 249 PHE A CA 1
ATOM 1953 C C . PHE A 1 249 ? 3.350 8.031 -4.208 1.00 88.44 249 PHE A C 1
ATOM 1955 O O . PHE A 1 249 ? 2.957 8.036 -5.372 1.00 88.44 249 PHE A O 1
ATOM 1962 N N . MET A 1 250 ? 3.170 9.052 -3.368 1.00 74.31 250 MET A N 1
ATOM 1963 C CA . MET A 1 250 ? 2.313 10.207 -3.631 1.00 74.31 250 MET A CA 1
ATOM 1964 C C . MET A 1 250 ? 3.060 11.481 -3.995 1.00 74.31 250 MET A C 1
ATOM 1966 O O . MET A 1 250 ? 2.505 12.321 -4.697 1.00 74.31 250 MET A O 1
ATOM 1970 N N . LEU A 1 251 ? 4.261 11.696 -3.442 1.00 66.19 251 LEU A N 1
ATOM 1971 C CA . LEU A 1 251 ? 4.864 13.026 -3.432 1.00 66.19 251 LEU A CA 1
ATOM 1972 C C . LEU A 1 251 ? 5.294 13.443 -4.841 1.00 66.19 251 LEU A C 1
ATOM 1974 O O . LEU A 1 251 ? 6.400 13.153 -5.287 1.00 66.19 251 LEU A O 1
ATOM 1978 N N . VAL A 1 252 ? 4.430 14.186 -5.523 1.00 55.97 252 VAL A N 1
ATOM 1979 C CA . VAL A 1 252 ? 4.800 14.905 -6.734 1.00 55.97 252 VAL A CA 1
ATOM 1980 C C . VAL A 1 252 ? 5.541 16.157 -6.303 1.00 55.97 252 VAL A C 1
ATOM 1982 O O . VAL A 1 252 ? 4.991 17.043 -5.641 1.00 55.97 252 VAL A O 1
ATOM 1985 N N . ARG A 1 253 ? 6.813 16.251 -6.681 1.00 48.50 253 ARG A N 1
ATOM 1986 C CA . ARG A 1 253 ? 7.539 17.510 -6.558 1.00 48.50 253 ARG A CA 1
ATOM 1987 C C . ARG A 1 253 ? 6.918 18.490 -7.552 1.00 48.50 253 ARG A C 1
ATOM 1989 O O . ARG A 1 253 ? 7.177 18.397 -8.747 1.00 48.50 253 ARG A O 1
ATOM 1996 N N . VAL A 1 254 ? 6.110 19.432 -7.063 1.00 44.22 254 VAL A N 1
ATOM 1997 C CA . VAL A 1 254 ? 5.695 20.597 -7.855 1.00 44.22 254 VAL A CA 1
ATOM 1998 C C . VAL A 1 254 ? 6.976 21.349 -8.202 1.00 44.22 254 VAL A C 1
ATOM 2000 O O . VAL A 1 254 ? 7.636 21.915 -7.327 1.00 44.22 254 VAL A O 1
ATOM 2003 N N . LEU A 1 255 ? 7.406 21.245 -9.458 1.00 45.38 255 LEU A N 1
ATOM 2004 C CA . LEU A 1 255 ? 8.639 21.862 -9.917 1.00 45.38 255 LEU A CA 1
ATOM 2005 C C . LEU A 1 255 ? 8.576 23.372 -9.666 1.00 45.38 255 LEU A C 1
ATOM 2007 O O . LEU A 1 255 ? 7.615 24.045 -10.039 1.00 45.38 255 LEU A O 1
ATOM 2011 N N . ARG A 1 256 ? 9.657 23.913 -9.093 1.00 44.38 256 ARG A N 1
ATOM 2012 C CA . ARG A 1 256 ? 10.076 25.273 -9.429 1.00 44.38 256 ARG A CA 1
ATOM 2013 C C . ARG A 1 256 ? 10.252 25.286 -10.944 1.00 44.38 256 ARG A C 1
ATOM 2015 O O . ARG A 1 256 ? 11.144 24.614 -11.453 1.00 44.38 256 ARG A O 1
ATOM 2022 N N . ALA A 1 257 ? 9.375 26.000 -11.638 1.00 36.97 257 ALA A N 1
ATOM 2023 C CA . ALA A 1 257 ? 9.565 26.317 -13.038 1.00 36.97 257 ALA A CA 1
ATOM 2024 C C . ALA A 1 257 ? 10.857 27.135 -13.164 1.00 36.97 257 ALA A C 1
ATOM 2026 O O . ALA A 1 257 ? 10.917 28.280 -12.722 1.00 36.97 257 ALA A O 1
ATOM 2027 N N . SER A 1 258 ? 11.899 26.535 -13.719 1.00 46.50 258 SER A N 1
ATOM 2028 C CA . SER A 1 258 ? 12.970 27.275 -14.375 1.00 46.50 258 SER A CA 1
ATOM 2029 C C . SER A 1 258 ? 12.894 26.890 -15.844 1.00 46.50 258 SER A C 1
ATOM 2031 O O . SER A 1 258 ? 13.404 25.836 -16.231 1.00 46.50 258 SER A O 1
ATOM 2033 N N . TRP A 1 259 ? 12.129 27.695 -16.584 1.00 55.31 259 TRP A N 1
ATOM 2034 C CA . TRP A 1 259 ? 12.263 27.832 -18.030 1.00 55.31 259 TRP A CA 1
ATOM 2035 C C . TRP A 1 259 ? 13.654 28.371 -18.361 1.00 55.31 259 TRP A C 1
ATOM 2037 O O . TRP A 1 259 ? 14.156 29.189 -17.551 1.00 55.31 259 TRP A O 1
#

pLDDT: mean 86.31, std 14.66, range [36.97, 98.56]

Solvent-accessible surface area (backbone atoms only — not comparable to full-atom values): 13486 Å² total; per-residue (Å²): 128,75,69,62,59,56,53,52,53,52,52,49,53,52,54,51,53,26,51,51,27,41,52,50,18,50,49,40,48,52,49,47,52,48,49,50,64,77,48,75,66,86,71,91,64,36,64,65,57,51,51,45,51,53,48,20,53,49,34,38,53,58,34,60,52,75,91,60,84,78,88,66,84,71,79,72,69,59,74,66,53,54,51,49,55,49,52,40,50,52,48,22,44,49,68,28,58,60,57,38,55,56,44,68,77,72,80,48,73,69,33,46,48,45,45,50,50,11,49,30,37,74,75,57,74,50,47,57,54,92,46,61,46,78,96,24,39,22,29,32,42,23,52,57,33,26,69,35,24,68,83,66,34,100,42,60,38,23,36,14,49,62,31,25,50,40,44,40,50,22,32,55,29,40,24,55,28,37,38,69,78,62,40,64,66,58,11,52,51,51,26,47,49,50,40,67,30,63,69,57,41,51,42,9,37,31,38,44,57,76,36,51,54,58,26,41,53,29,43,27,52,33,25,42,56,47,16,60,79,68,66,38,66,53,30,46,52,51,20,52,51,41,54,58,54,38,49,45,52,64,48,58,60,80,71,81,85,78,128